Protein AF-A0A7Y9UIE7-F1 (afdb_monomer_lite)

Foldseek 3Di:
DDDPPPPDPDPPPPDLVVLVVQLVVLVVQLVVVVVPDPVSNLVSLVSSLVSLVVSCVVPVLALVSLVVNLVSCCVNVNDDLVSLVSLVSSCVSDQPPLVCLLVSLQVCLVCLVSDDPVVNLSSLLSLLVCLQVLVLVSSLVSLVPSDPVCNVSNLVSVVPHDPVSQVVNCVVCVVVVHDDDRPPDDDPPVPPPD

pLDDT: mean 84.67, std 15.87, range [37.19, 97.5]

Sequence (194 aa):
MLSQMEAAPPPGIVQPEYYEAQALMGLSTGQM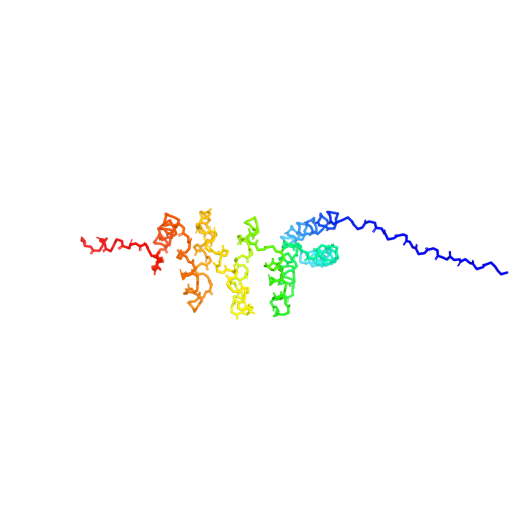AAQSNSSEFDREISGAERRLRAALSATPSSAFLWLMLYSVETARNGFDRAYISFIEKSYIAGPHEGWIALRRNRLALAVFALLSDVTQKAVVSEFSELVDSDFIDAAAINLTTIGWEHRASLLAGLEQADIASRESLARRLSRDGFEVAIPGVDRDDRLWRR

Radius of gyration: 21.86 Å; chains: 1; bounding box: 74×32×74 Å

Secondary structure (DSSP, 8-state):
------PPPP-----HHHHHHHHHHHHHHHHHHTTT-HHHHHHHHHHHHHHHHHHHHH-TT-HHHHHHHHHHHHHHH---GGGHHHHHHHHHH-TT-HHHHHHHHHHHHHTGGGS-HHHHHHHHHHHHHHHHTT-HHHHHHHHHHS-HHHHHHHHHHGGGS-HHHHHHHHHHHHHTT-----TT----GGGG--

Structure (mmCIF, N/CA/C/O backbone):
data_AF-A0A7Y9UIE7-F1
#
_entry.id   AF-A0A7Y9UIE7-F1
#
loop_
_atom_site.group_PDB
_atom_site.id
_atom_site.type_symbol
_atom_site.label_atom_id
_atom_site.label_alt_id
_atom_site.label_comp_id
_atom_site.label_asym_id
_atom_site.label_entity_id
_atom_site.label_seq_id
_atom_site.pdbx_PDB_ins_code
_atom_site.Cartn_x
_atom_site.Cartn_y
_atom_site.Cartn_z
_atom_site.occupancy
_atom_site.B_iso_or_equiv
_atom_site.auth_seq_id
_atom_site.auth_comp_id
_atom_site.auth_asym_id
_atom_site.auth_atom_id
_atom_site.pdbx_PDB_model_num
ATOM 1 N N . MET A 1 1 ? 41.691 12.088 -46.681 1.00 38.72 1 MET A N 1
ATOM 2 C CA . MET A 1 1 ? 40.997 11.363 -45.598 1.00 38.72 1 MET A CA 1
ATOM 3 C C . MET A 1 1 ? 40.237 12.388 -44.773 1.00 38.72 1 MET A C 1
ATOM 5 O O . MET A 1 1 ? 40.867 13.129 -44.034 1.00 38.72 1 MET A O 1
ATOM 9 N N . LEU A 1 2 ? 38.926 12.514 -44.987 1.00 37.19 2 LEU A N 1
ATOM 10 C CA . LEU A 1 2 ? 38.043 13.372 -44.193 1.00 37.19 2 LEU A CA 1
ATOM 11 C C . LEU A 1 2 ? 37.388 12.484 -43.135 1.00 37.19 2 LEU A C 1
ATOM 13 O O . LEU A 1 2 ? 36.561 11.641 -43.474 1.00 37.19 2 LEU A O 1
ATOM 17 N N . SER A 1 3 ? 37.810 12.630 -41.881 1.00 41.84 3 SER A N 1
ATOM 18 C CA . SER A 1 3 ? 37.171 11.971 -40.745 1.00 41.84 3 SER A CA 1
ATOM 19 C C . SER A 1 3 ? 35.792 12.588 -40.527 1.00 41.84 3 SER A C 1
ATOM 21 O O . SER A 1 3 ? 35.686 13.771 -40.207 1.00 41.84 3 SER A O 1
ATOM 23 N N . GLN A 1 4 ? 34.738 11.794 -40.708 1.00 41.81 4 GLN A N 1
ATOM 24 C CA . GLN A 1 4 ? 33.411 12.135 -40.211 1.00 41.81 4 GLN A CA 1
ATOM 25 C C . GLN A 1 4 ? 33.457 12.042 -38.684 1.00 41.81 4 GLN A C 1
ATOM 27 O O . GLN A 1 4 ? 33.562 10.956 -38.122 1.00 41.81 4 GLN A O 1
ATOM 32 N N . MET A 1 5 ? 33.425 13.192 -38.011 1.00 40.06 5 MET A N 1
ATOM 33 C CA . MET A 1 5 ? 32.984 13.244 -36.622 1.00 40.06 5 MET A CA 1
ATOM 34 C C . MET A 1 5 ? 31.481 12.991 -36.640 1.00 40.06 5 MET A C 1
ATOM 36 O O . MET A 1 5 ? 30.696 13.876 -36.977 1.00 40.06 5 MET A O 1
ATOM 40 N N . GLU A 1 6 ? 31.099 11.756 -36.340 1.00 42.03 6 GLU A N 1
ATOM 41 C CA . GLU A 1 6 ? 29.725 11.392 -36.032 1.00 42.03 6 GLU A CA 1
ATOM 42 C C . GLU A 1 6 ? 29.342 12.171 -34.767 1.00 42.03 6 GLU A C 1
ATOM 44 O O . GLU A 1 6 ? 29.825 11.898 -33.666 1.00 42.03 6 GLU A O 1
ATOM 49 N N . ALA A 1 7 ? 28.585 13.253 -34.945 1.00 47.16 7 ALA A N 1
ATOM 50 C CA . ALA A 1 7 ? 28.080 14.031 -33.831 1.00 47.16 7 ALA A CA 1
ATOM 51 C C . ALA A 1 7 ? 27.189 13.108 -32.995 1.00 47.16 7 ALA A C 1
ATOM 53 O O . ALA A 1 7 ? 26.186 12.597 -33.495 1.00 47.16 7 ALA A O 1
ATOM 54 N N . ALA A 1 8 ? 27.567 12.890 -31.733 1.00 49.41 8 ALA A N 1
ATOM 55 C CA . ALA A 1 8 ? 26.694 12.236 -30.772 1.00 49.41 8 ALA A CA 1
ATOM 56 C C . ALA A 1 8 ? 25.330 12.948 -30.812 1.00 49.41 8 ALA A C 1
ATOM 58 O O . ALA A 1 8 ? 25.308 14.187 -30.782 1.00 49.41 8 ALA A O 1
ATOM 59 N N . PRO A 1 9 ? 24.208 12.213 -30.930 1.00 46.44 9 PRO A N 1
ATOM 60 C CA . PRO A 1 9 ? 22.899 12.839 -30.941 1.00 46.44 9 PRO A CA 1
ATOM 61 C C . PRO A 1 9 ? 22.778 13.705 -29.681 1.00 46.44 9 PRO A C 1
ATOM 63 O O . PRO A 1 9 ? 23.186 13.258 -28.602 1.00 46.44 9 PRO A O 1
ATOM 66 N N . PRO A 1 10 ? 22.284 14.952 -29.800 1.00 46.94 10 PRO A N 1
ATOM 67 C CA . PRO A 1 10 ? 22.100 15.807 -28.637 1.00 46.94 10 PRO A CA 1
ATOM 68 C C . PRO A 1 10 ? 21.265 15.035 -27.610 1.00 46.94 10 PRO A C 1
ATOM 70 O O . PRO A 1 10 ? 20.350 14.317 -28.030 1.00 46.94 10 PRO A O 1
ATOM 73 N N . PRO A 1 11 ? 21.566 15.128 -26.300 1.00 49.88 11 PRO A N 1
ATOM 74 C CA . PRO A 1 11 ? 20.763 14.467 -25.284 1.00 49.88 11 PRO A CA 1
ATOM 75 C C . PRO A 1 11 ? 19.328 14.955 -25.462 1.00 49.88 11 PRO A C 1
ATOM 77 O O . PRO A 1 11 ? 19.013 16.114 -25.192 1.00 49.88 11 PRO A O 1
ATOM 80 N N . GLY A 1 12 ? 18.487 14.088 -26.029 1.00 57.50 12 GLY A N 1
ATOM 81 C CA . GLY A 1 12 ? 17.086 14.391 -26.238 1.00 57.50 12 GLY A CA 1
ATOM 82 C C . GLY A 1 12 ? 16.505 14.729 -24.879 1.00 57.50 12 GLY A C 1
ATOM 83 O O . GLY A 1 12 ? 16.766 14.013 -23.912 1.00 57.50 12 GLY A O 1
ATOM 84 N N . ILE A 1 13 ? 15.770 15.838 -24.794 1.00 61.09 13 ILE A N 1
ATOM 85 C CA . ILE A 1 13 ? 15.028 16.179 -23.584 1.00 61.09 13 ILE A CA 1
ATOM 86 C C . ILE A 1 13 ? 14.123 14.982 -23.303 1.00 61.09 13 ILE A C 1
ATOM 88 O O . ILE A 1 13 ? 13.174 14.720 -24.043 1.00 61.09 13 ILE A O 1
ATOM 92 N N . VAL A 1 14 ? 14.478 14.204 -22.284 1.00 65.00 14 VAL A N 1
ATOM 93 C CA . VAL A 1 14 ? 13.636 13.128 -21.780 1.00 65.00 14 VAL A CA 1
ATOM 94 C C . VAL A 1 14 ? 12.367 13.818 -21.299 1.00 65.00 14 VAL A C 1
ATOM 96 O O . VAL A 1 14 ? 12.465 14.721 -20.476 1.00 65.00 14 VAL A O 1
ATOM 99 N N . GLN A 1 15 ? 11.214 13.453 -21.861 1.00 69.19 15 GLN A N 1
ATOM 100 C CA . GLN A 1 15 ? 9.902 13.951 -21.441 1.00 69.19 15 GLN A CA 1
ATOM 101 C C . GLN A 1 15 ? 9.263 12.893 -20.531 1.00 69.19 15 GLN A C 1
ATOM 103 O O . GLN A 1 15 ? 8.739 11.904 -21.053 1.00 69.19 15 GLN A O 1
ATOM 108 N N . PRO A 1 16 ? 9.351 13.038 -19.195 1.00 71.31 16 PRO A N 1
ATOM 109 C CA . PRO A 1 16 ? 8.803 12.095 -18.216 1.00 71.31 16 PRO A CA 1
ATOM 110 C C . PRO A 1 16 ? 7.357 11.692 -18.506 1.00 71.31 16 PRO A C 1
ATOM 112 O O . PRO A 1 16 ? 7.043 10.507 -18.628 1.00 71.31 16 PRO A O 1
ATOM 115 N N . GLU A 1 17 ? 6.513 12.697 -18.728 1.00 72.94 17 GLU A N 1
ATOM 116 C CA . GLU A 1 17 ? 5.087 12.574 -19.017 1.00 72.94 17 GLU A CA 1
ATOM 117 C C . GLU A 1 17 ? 4.783 11.665 -20.218 1.00 72.94 17 GLU A C 1
ATOM 119 O O . GLU A 1 17 ? 3.796 10.929 -20.211 1.00 72.94 17 GLU A O 1
ATOM 124 N N . TYR A 1 18 ? 5.645 11.651 -21.238 1.00 72.88 18 TYR A N 1
ATOM 125 C CA . TYR A 1 18 ? 5.461 10.790 -22.404 1.00 72.88 18 TYR A CA 1
ATOM 126 C C . TYR A 1 18 ? 5.653 9.308 -22.059 1.00 72.88 18 TYR A C 1
ATOM 128 O O . TYR A 1 18 ? 4.856 8.458 -22.466 1.00 72.88 18 TYR A O 1
ATOM 136 N N . TYR A 1 19 ? 6.694 8.983 -21.288 1.00 69.62 19 TYR A N 1
ATOM 137 C CA . TYR A 1 19 ? 6.963 7.606 -20.873 1.00 69.62 19 TYR A CA 1
ATOM 138 C C . TYR A 1 19 ? 5.929 7.101 -19.866 1.00 69.62 19 TYR A C 1
ATOM 140 O O . TYR A 1 19 ? 5.519 5.940 -19.936 1.00 69.62 19 TYR A O 1
ATOM 148 N N . GLU A 1 20 ? 5.466 7.972 -18.973 1.00 71.19 20 GLU A N 1
ATOM 149 C CA . GLU A 1 20 ? 4.388 7.668 -18.037 1.00 71.19 20 GLU A CA 1
ATOM 150 C C . GLU A 1 20 ? 3.071 7.376 -18.768 1.00 71.19 20 GLU A C 1
ATOM 152 O O . GLU A 1 20 ? 2.461 6.327 -18.545 1.00 71.19 20 GLU A O 1
ATOM 157 N N . ALA A 1 21 ? 2.681 8.225 -19.726 1.00 74.12 21 ALA A N 1
ATOM 158 C CA . ALA A 1 21 ? 1.502 7.992 -20.555 1.00 74.12 21 ALA A CA 1
ATOM 159 C C . ALA A 1 21 ? 1.602 6.672 -21.341 1.00 74.12 21 ALA A C 1
ATOM 161 O O . ALA A 1 21 ? 0.640 5.903 -21.397 1.00 74.12 21 ALA A O 1
ATOM 162 N N . GLN A 1 22 ? 2.771 6.359 -21.912 1.00 73.38 22 GLN A N 1
ATOM 163 C CA . GLN A 1 22 ? 2.993 5.081 -22.594 1.00 73.38 22 GLN A CA 1
ATOM 164 C C . GLN A 1 22 ? 2.866 3.870 -21.664 1.00 73.38 22 GLN A C 1
ATOM 166 O O . GLN A 1 22 ? 2.304 2.846 -22.065 1.00 73.38 22 GLN A O 1
ATOM 171 N N . ALA A 1 23 ? 3.392 3.962 -20.442 1.00 72.25 23 ALA A N 1
ATOM 172 C CA . ALA A 1 23 ? 3.278 2.898 -19.455 1.00 72.25 23 ALA A CA 1
ATOM 173 C C . ALA A 1 23 ? 1.813 2.674 -19.046 1.00 72.25 23 ALA A C 1
ATOM 175 O O . ALA A 1 23 ? 1.342 1.536 -19.059 1.00 72.25 23 ALA A O 1
ATOM 176 N N . LEU A 1 24 ? 1.075 3.754 -18.776 1.00 76.81 24 LEU A N 1
ATOM 177 C CA . LEU A 1 24 ? -0.351 3.726 -18.440 1.00 76.81 24 LEU A CA 1
ATOM 178 C C . LEU A 1 24 ? -1.208 3.111 -19.550 1.00 76.81 24 LEU A C 1
ATOM 180 O O . LEU A 1 24 ? -2.032 2.234 -19.284 1.00 76.81 24 LEU A O 1
ATOM 184 N N . MET A 1 25 ? -0.986 3.521 -20.801 1.00 74.38 25 MET A N 1
ATOM 185 C CA . MET A 1 25 ? -1.692 2.946 -21.948 1.00 74.38 25 MET A CA 1
ATOM 186 C C . MET A 1 25 ? -1.405 1.447 -22.086 1.00 74.38 25 MET A C 1
ATOM 188 O O . MET A 1 25 ? -2.336 0.663 -22.245 1.00 74.38 25 MET A O 1
ATOM 192 N N . GLY A 1 26 ? -0.140 1.030 -21.957 1.00 67.06 26 GLY A N 1
ATOM 193 C CA . GLY A 1 26 ? 0.230 -0.387 -22.015 1.00 67.06 26 GLY A CA 1
ATOM 194 C C . GLY A 1 26 ? -0.428 -1.235 -20.920 1.00 67.06 26 GLY A C 1
ATOM 195 O O . GLY A 1 26 ? -0.858 -2.354 -21.188 1.00 67.06 26 GLY A O 1
ATOM 196 N N . LEU A 1 27 ? -0.552 -0.699 -19.702 1.00 74.25 27 LEU A N 1
ATOM 197 C CA . LEU A 1 27 ? -1.236 -1.372 -18.594 1.00 74.25 27 LEU A CA 1
ATOM 198 C C . LEU A 1 27 ? -2.727 -1.578 -18.870 1.00 74.25 27 LEU A C 1
ATOM 200 O O . LEU A 1 27 ? -3.240 -2.670 -18.633 1.00 74.25 27 LEU A O 1
ATOM 204 N N . SER A 1 28 ? -3.406 -0.551 -19.386 1.00 73.19 28 SER A N 1
ATOM 205 C CA . SER A 1 28 ? -4.831 -0.625 -19.730 1.00 73.19 28 SER A CA 1
ATOM 206 C C . SER A 1 28 ? -5.090 -1.684 -20.807 1.00 73.19 28 SER A C 1
ATOM 208 O O . SER A 1 28 ? -5.942 -2.557 -20.631 1.00 73.19 28 SER A O 1
ATOM 210 N N . THR A 1 29 ? -4.281 -1.695 -21.873 1.00 70.88 29 THR A N 1
ATOM 211 C CA . THR A 1 29 ? -4.373 -2.707 -22.938 1.00 70.88 29 THR A CA 1
ATOM 212 C C . THR A 1 29 ? -4.126 -4.121 -22.404 1.00 70.88 29 THR A C 1
ATOM 214 O O . THR A 1 29 ? -4.889 -5.037 -22.707 1.00 70.88 29 THR A O 1
ATOM 217 N N . GLY A 1 30 ? -3.115 -4.305 -21.545 1.00 60.41 30 GLY A N 1
ATOM 218 C CA . GLY A 1 30 ? -2.840 -5.596 -20.908 1.00 60.41 30 GLY A CA 1
ATOM 219 C C . GLY A 1 30 ? -3.990 -6.094 -20.025 1.00 60.41 30 GLY A C 1
ATOM 220 O O . GLY A 1 30 ?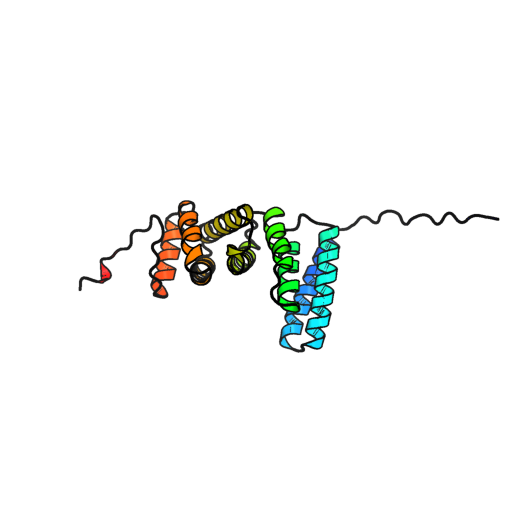 -4.341 -7.272 -20.078 1.00 60.41 30 GLY A O 1
ATOM 221 N N . GLN A 1 31 ? -4.632 -5.208 -19.256 1.00 66.31 31 GLN A N 1
ATOM 222 C CA . GLN A 1 31 ? -5.801 -5.559 -18.437 1.00 66.31 31 GLN A CA 1
ATOM 223 C C . GLN A 1 31 ? -7.001 -6.008 -19.281 1.00 66.31 31 GLN A C 1
ATOM 225 O O . GLN A 1 31 ? -7.707 -6.936 -18.886 1.00 66.31 31 GLN A O 1
ATOM 230 N N . MET A 1 32 ? -7.223 -5.387 -20.442 1.00 63.94 32 MET A N 1
ATOM 231 C CA . MET A 1 32 ? -8.283 -5.788 -21.373 1.00 63.94 32 MET A CA 1
ATOM 232 C C . MET A 1 32 ? -7.979 -7.142 -22.037 1.00 63.94 32 MET A C 1
ATOM 234 O O . MET A 1 32 ? -8.863 -7.994 -22.140 1.00 63.94 32 MET A O 1
ATOM 238 N N . ALA A 1 33 ? -6.720 -7.387 -22.419 1.00 60.84 33 ALA A N 1
ATOM 239 C CA . ALA A 1 33 ? -6.289 -8.648 -23.032 1.00 60.84 33 ALA A CA 1
ATOM 240 C C . ALA A 1 33 ? -6.404 -9.856 -22.081 1.00 60.84 33 ALA A C 1
ATOM 242 O O . ALA A 1 33 ? -6.724 -10.964 -22.522 1.00 60.84 33 ALA A O 1
ATOM 243 N N . ALA A 1 34 ? -6.231 -9.636 -20.770 1.00 61.59 34 ALA A N 1
ATOM 244 C CA . ALA A 1 34 ? -6.379 -10.657 -19.725 1.00 61.59 34 ALA A CA 1
ATOM 245 C C . ALA A 1 34 ? -7.749 -11.359 -19.735 1.00 61.59 34 ALA A C 1
ATOM 247 O O . ALA A 1 34 ? -7.872 -12.484 -19.259 1.00 61.59 34 ALA A O 1
ATOM 248 N N . GLN A 1 35 ? -8.782 -10.703 -20.273 1.00 63.28 35 GLN A N 1
ATOM 249 C CA . GLN A 1 35 ? -10.150 -11.223 -20.315 1.00 63.28 35 GLN A CA 1
ATOM 250 C C . GLN A 1 35 ? -10.437 -12.096 -21.547 1.00 63.28 35 GLN A C 1
ATOM 252 O O . GLN A 1 35 ? -11.503 -12.702 -21.614 1.00 63.28 35 GLN A O 1
ATOM 257 N N . SER A 1 36 ? -9.514 -12.164 -22.518 1.00 63.16 36 SER A N 1
ATOM 258 C CA . SER A 1 36 ? -9.826 -12.667 -23.865 1.00 63.16 36 SER A CA 1
ATOM 259 C C . SER A 1 36 ? -8.836 -13.706 -24.411 1.00 63.16 36 SER A C 1
ATOM 261 O O . SER A 1 36 ? -9.273 -14.662 -25.050 1.00 63.16 36 SER A O 1
ATOM 263 N N . ASN A 1 37 ? -7.518 -13.563 -24.190 1.00 70.44 37 ASN A N 1
ATOM 264 C CA . ASN A 1 37 ? -6.510 -14.474 -24.762 1.00 70.44 37 ASN A CA 1
ATOM 265 C C . ASN A 1 37 ? -5.166 -14.427 -24.002 1.00 70.44 37 ASN A C 1
ATOM 267 O O . ASN A 1 37 ? -4.559 -13.365 -23.873 1.00 70.44 37 ASN A O 1
ATOM 271 N N . SER A 1 38 ? -4.653 -15.583 -23.558 1.00 72.88 38 SER A N 1
ATOM 272 C CA . SER A 1 38 ? -3.411 -15.678 -22.766 1.00 72.88 38 SER A CA 1
ATOM 273 C C . SER A 1 38 ? -2.152 -15.234 -23.521 1.00 72.88 38 SER A C 1
ATOM 275 O O . SER A 1 38 ? -1.276 -14.600 -22.944 1.00 72.88 38 SER A O 1
ATOM 277 N N . SER A 1 39 ? -2.064 -15.511 -24.824 1.00 78.44 39 SER A N 1
ATOM 278 C CA . SER A 1 39 ? -0.886 -15.162 -25.638 1.00 78.44 39 SER A CA 1
ATOM 279 C C . SER A 1 39 ? -0.767 -13.661 -25.926 1.00 78.44 39 SER A C 1
ATOM 281 O O . SER A 1 39 ? 0.332 -13.113 -26.042 1.00 78.44 39 SER A O 1
ATOM 283 N N . GLU A 1 40 ? -1.909 -12.990 -26.042 1.00 78.25 40 GLU A N 1
ATOM 284 C CA . GLU A 1 40 ? -1.998 -11.546 -26.230 1.00 78.25 40 GLU A CA 1
ATOM 285 C C . GLU A 1 40 ? -1.732 -10.825 -24.910 1.00 78.25 40 GLU A C 1
ATOM 287 O O . GLU A 1 40 ? -0.935 -9.889 -24.873 1.00 78.25 40 GLU A O 1
ATOM 292 N N . PHE A 1 41 ? -2.297 -11.341 -23.814 1.00 78.06 41 PHE A N 1
ATOM 293 C CA . PHE A 1 41 ? -1.993 -10.886 -22.463 1.00 78.06 41 PHE A CA 1
ATOM 294 C C . PHE A 1 41 ? -0.488 -10.902 -22.179 1.00 78.06 41 PHE A C 1
ATOM 296 O O . PHE A 1 41 ? 0.061 -9.862 -21.821 1.00 78.06 41 PHE A O 1
ATOM 303 N N . ASP A 1 42 ? 0.200 -12.023 -22.422 1.00 81.56 42 ASP A N 1
ATOM 304 C CA . ASP A 1 42 ? 1.644 -12.140 -22.186 1.00 81.56 42 ASP A CA 1
ATOM 305 C C . ASP A 1 42 ? 2.454 -11.106 -22.980 1.00 81.56 42 ASP A C 1
ATOM 307 O O . ASP A 1 42 ? 3.412 -10.515 -22.463 1.00 81.56 42 ASP A O 1
ATOM 311 N N . ARG A 1 43 ? 2.074 -10.852 -24.238 1.00 84.69 43 ARG A N 1
ATOM 312 C CA . ARG A 1 43 ? 2.734 -9.856 -25.093 1.00 84.69 43 ARG A CA 1
ATOM 313 C C . ARG A 1 43 ? 2.539 -8.442 -24.556 1.00 84.69 43 ARG A C 1
ATOM 315 O O . ARG A 1 43 ? 3.519 -7.696 -24.457 1.00 84.69 43 ARG A O 1
ATOM 322 N N . GLU A 1 44 ? 1.307 -8.084 -24.213 1.00 84.12 44 GLU A N 1
ATOM 323 C CA . GLU A 1 44 ? 0.965 -6.747 -23.729 1.00 84.12 44 GLU A CA 1
ATOM 324 C C . GLU A 1 44 ? 1.573 -6.477 -22.354 1.00 84.12 44 GLU A C 1
ATOM 326 O O . GLU A 1 44 ? 2.202 -5.435 -22.158 1.00 84.12 44 GLU A O 1
ATOM 331 N N . ILE A 1 45 ? 1.517 -7.448 -21.439 1.00 84.44 45 ILE A N 1
ATOM 332 C CA . ILE A 1 45 ? 2.170 -7.364 -20.129 1.00 84.44 45 ILE A CA 1
ATOM 333 C C . ILE A 1 45 ? 3.687 -7.204 -20.267 1.00 84.44 45 ILE A C 1
ATOM 335 O O . ILE A 1 45 ? 4.274 -6.335 -19.621 1.00 84.44 45 ILE A O 1
ATOM 339 N N . SER A 1 46 ? 4.327 -7.962 -21.163 1.00 87.50 46 SER A N 1
ATOM 340 C CA . SER A 1 46 ? 5.766 -7.818 -21.430 1.00 87.50 46 SER A CA 1
ATOM 341 C C . SER A 1 46 ? 6.104 -6.433 -21.992 1.00 87.50 46 SER A C 1
ATOM 343 O O . SER A 1 46 ? 7.167 -5.870 -21.719 1.00 87.50 46 SER A O 1
ATOM 345 N N . GLY A 1 47 ? 5.219 -5.880 -22.826 1.00 88.12 47 GLY A N 1
ATOM 346 C CA . GLY A 1 47 ? 5.338 -4.525 -23.353 1.00 88.12 47 GLY A CA 1
ATOM 347 C C . GLY A 1 47 ? 5.186 -3.461 -22.266 1.00 88.12 47 GLY A C 1
ATOM 348 O O . GLY A 1 47 ? 5.966 -2.509 -22.236 1.00 88.12 47 GLY A O 1
ATOM 349 N N . ALA A 1 48 ? 4.212 -3.623 -21.370 1.00 88.44 48 ALA A N 1
ATOM 350 C CA . ALA A 1 48 ? 3.986 -2.737 -20.233 1.00 88.44 48 ALA A CA 1
ATOM 351 C C . ALA A 1 48 ? 5.187 -2.729 -19.278 1.00 88.44 48 ALA A C 1
ATOM 353 O O . ALA A 1 48 ? 5.650 -1.654 -18.905 1.00 88.44 48 ALA A O 1
ATOM 354 N N . GLU A 1 49 ? 5.758 -3.896 -18.967 1.00 91.94 49 GLU A N 1
ATOM 355 C CA . GLU A 1 49 ? 6.956 -4.027 -18.126 1.00 91.94 49 GLU A CA 1
ATOM 356 C C . GLU A 1 49 ? 8.132 -3.197 -18.670 1.00 91.94 49 GLU A C 1
ATOM 358 O O . GLU A 1 49 ? 8.714 -2.377 -17.955 1.00 91.94 49 GLU A O 1
ATOM 363 N N . ARG A 1 50 ? 8.451 -3.340 -19.966 1.00 92.44 50 ARG A N 1
ATOM 364 C CA . ARG A 1 50 ? 9.541 -2.577 -20.599 1.00 92.44 50 ARG A CA 1
ATOM 365 C C . ARG A 1 50 ? 9.289 -1.070 -20.561 1.00 92.44 50 ARG A C 1
ATOM 367 O O . ARG A 1 50 ? 10.219 -0.310 -20.296 1.00 92.44 50 ARG A O 1
ATOM 374 N N . ARG A 1 51 ? 8.047 -0.637 -20.805 1.00 91.56 51 ARG A N 1
ATOM 375 C CA . ARG A 1 51 ? 7.665 0.785 -20.759 1.00 91.56 51 ARG A CA 1
ATOM 376 C C . ARG A 1 51 ? 7.759 1.347 -19.344 1.00 91.56 51 ARG A C 1
ATOM 378 O O . ARG A 1 51 ? 8.306 2.429 -19.175 1.00 91.56 51 ARG A O 1
ATOM 385 N N . LEU A 1 52 ? 7.320 0.595 -18.334 1.00 92.56 52 LEU A N 1
ATOM 386 C CA . LEU A 1 52 ? 7.451 0.969 -16.924 1.00 92.56 52 LEU A CA 1
ATOM 387 C C . LEU A 1 52 ? 8.917 1.144 -16.520 1.00 92.56 52 LEU A C 1
ATOM 389 O O . LEU A 1 52 ? 9.264 2.145 -15.903 1.00 92.56 52 LEU A O 1
ATOM 393 N N . ARG A 1 53 ? 9.799 0.216 -16.909 1.00 94.69 53 ARG A N 1
ATOM 394 C CA . ARG A 1 53 ? 11.242 0.316 -16.626 1.00 94.69 53 ARG A CA 1
ATOM 395 C C . ARG A 1 53 ? 11.893 1.521 -17.313 1.00 94.69 53 ARG A C 1
ATOM 397 O O . ARG A 1 53 ? 12.720 2.198 -16.701 1.00 94.69 53 ARG A O 1
ATOM 404 N N . ALA A 1 54 ? 11.511 1.807 -18.559 1.00 91.56 54 ALA A N 1
ATOM 405 C CA . ALA A 1 54 ? 11.970 2.996 -19.276 1.00 91.56 54 ALA A CA 1
ATOM 406 C C . ALA A 1 54 ? 11.477 4.289 -18.602 1.00 91.56 54 ALA A C 1
ATOM 408 O O . ALA A 1 54 ? 12.278 5.184 -18.342 1.00 91.56 54 ALA A O 1
ATOM 409 N N . ALA A 1 55 ? 10.194 4.348 -18.233 1.00 90.44 55 ALA A N 1
ATOM 410 C CA . ALA A 1 55 ? 9.611 5.474 -17.507 1.00 90.44 55 ALA A CA 1
ATOM 411 C C . ALA A 1 55 ? 10.289 5.692 -16.147 1.00 90.44 55 ALA A C 1
ATOM 413 O O . ALA A 1 55 ? 10.654 6.811 -15.816 1.00 90.44 55 ALA A O 1
ATOM 414 N N . LEU A 1 56 ? 10.566 4.627 -15.393 1.00 93.94 56 LEU A N 1
ATOM 415 C CA . LEU A 1 56 ? 11.266 4.709 -14.107 1.00 93.94 56 LEU A CA 1
ATOM 416 C C . LEU A 1 56 ? 12.729 5.141 -14.230 1.00 93.94 56 LEU A C 1
ATOM 418 O O . LEU A 1 56 ? 13.274 5.720 -13.296 1.00 93.94 56 LEU A O 1
ATOM 422 N N . SER A 1 57 ? 13.366 4.887 -15.374 1.00 93.19 57 SER A N 1
ATOM 423 C CA . SER A 1 57 ? 14.714 5.395 -15.652 1.00 93.19 57 SER A CA 1
ATOM 424 C C . SER A 1 57 ? 14.708 6.908 -15.906 1.00 93.19 57 SER A C 1
ATOM 426 O O . SER A 1 57 ? 15.684 7.581 -15.587 1.00 93.19 57 SER A O 1
ATOM 428 N N . ALA A 1 58 ? 13.603 7.449 -16.434 1.00 91.00 58 ALA A N 1
ATOM 429 C CA . ALA A 1 58 ? 13.371 8.886 -16.577 1.00 91.00 58 ALA A CA 1
ATOM 430 C C . ALA A 1 58 ? 12.851 9.540 -15.281 1.00 91.00 58 ALA A C 1
ATOM 432 O O . ALA A 1 58 ? 13.157 10.699 -15.005 1.00 91.00 58 ALA A O 1
ATOM 433 N N . THR A 1 59 ? 12.063 8.810 -14.486 1.00 90.19 59 THR A N 1
ATOM 434 C CA . THR A 1 59 ? 11.316 9.332 -13.329 1.00 90.19 59 THR A CA 1
ATOM 435 C C . THR A 1 59 ? 11.351 8.343 -12.160 1.00 90.19 59 THR A C 1
ATOM 437 O O . THR A 1 59 ? 10.339 7.723 -11.817 1.00 90.19 59 THR A O 1
ATOM 440 N N . PRO A 1 60 ? 12.513 8.180 -11.502 1.00 92.12 60 PRO A N 1
ATOM 441 C CA . PRO A 1 60 ? 12.678 7.198 -10.430 1.00 92.12 60 PRO A CA 1
ATOM 442 C C . PRO A 1 60 ? 11.895 7.549 -9.157 1.00 92.12 60 PRO A C 1
ATOM 444 O O . PRO A 1 60 ? 11.755 6.703 -8.277 1.00 92.12 60 PRO A O 1
ATOM 447 N N . SER A 1 61 ? 11.382 8.776 -9.049 1.00 92.25 61 SER A N 1
ATOM 448 C CA . SER A 1 61 ? 10.574 9.264 -7.930 1.00 92.25 61 SER A CA 1
ATOM 449 C C . SER A 1 61 ? 9.069 9.023 -8.094 1.00 92.25 61 SER A C 1
ATOM 451 O O . SER A 1 61 ? 8.300 9.499 -7.271 1.00 92.25 61 SER A O 1
ATOM 453 N N . SER A 1 62 ? 8.615 8.315 -9.134 1.00 93.19 62 SER A N 1
ATOM 454 C CA . SER A 1 62 ? 7.184 8.019 -9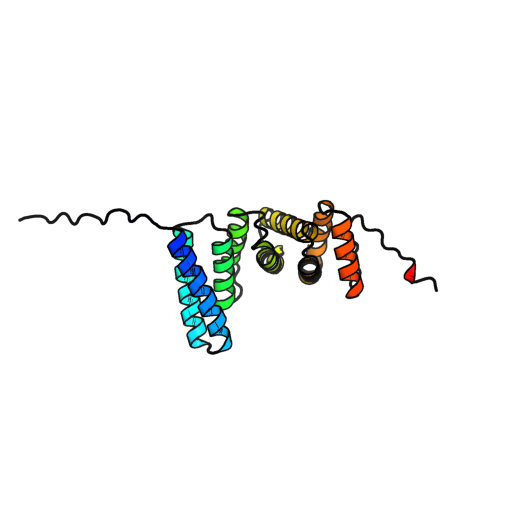.285 1.00 93.19 62 SER A CA 1
ATOM 455 C C . SER A 1 62 ? 6.777 6.791 -8.467 1.00 93.19 62 SER A C 1
ATOM 457 O O . SER A 1 62 ? 7.095 5.651 -8.822 1.00 93.19 62 SER A O 1
ATOM 459 N N . ALA A 1 63 ? 6.029 7.012 -7.383 1.00 94.31 63 ALA A N 1
ATOM 460 C CA . ALA A 1 63 ? 5.502 5.942 -6.539 1.00 94.31 63 ALA A CA 1
ATOM 461 C C . ALA A 1 63 ? 4.568 4.998 -7.299 1.00 94.31 63 ALA A C 1
ATOM 463 O O . ALA A 1 63 ? 4.634 3.774 -7.130 1.00 94.31 63 ALA A O 1
ATOM 464 N N . PHE A 1 64 ? 3.717 5.557 -8.157 1.00 93.12 64 PHE A N 1
ATOM 465 C CA . PHE A 1 64 ? 2.776 4.790 -8.958 1.00 93.12 64 PHE A CA 1
ATOM 466 C C . PHE A 1 64 ? 3.476 3.874 -9.965 1.00 93.12 64 PHE A C 1
ATOM 468 O O . PHE A 1 64 ? 3.118 2.699 -10.064 1.00 93.12 64 PHE A O 1
ATOM 475 N N . LEU A 1 65 ? 4.505 4.355 -10.673 1.00 94.56 65 LEU A N 1
ATOM 476 C CA . LEU A 1 65 ? 5.229 3.523 -11.639 1.00 94.56 65 LEU A CA 1
ATOM 477 C C . LEU A 1 65 ? 5.919 2.332 -10.957 1.00 94.56 65 LEU A C 1
ATOM 479 O O . LEU A 1 65 ? 5.876 1.218 -11.483 1.00 94.56 65 LEU A O 1
ATOM 483 N N . TRP A 1 66 ? 6.478 2.523 -9.757 1.00 97.31 66 TRP A N 1
ATOM 484 C CA . TRP A 1 66 ? 7.022 1.422 -8.954 1.00 97.31 66 TRP A CA 1
ATOM 485 C C . TRP A 1 66 ? 5.949 0.405 -8.541 1.00 97.31 66 TRP A C 1
ATOM 487 O O . TRP A 1 66 ? 6.163 -0.804 -8.665 1.00 97.31 66 TRP A O 1
ATOM 497 N N . LEU A 1 67 ? 4.773 0.875 -8.113 1.00 95.81 67 LEU A N 1
ATOM 498 C CA . LEU A 1 67 ? 3.638 0.012 -7.761 1.00 95.81 67 LEU A CA 1
ATOM 499 C C . LEU A 1 67 ? 3.127 -0.795 -8.964 1.00 95.81 67 LEU A C 1
ATOM 501 O O . LEU A 1 67 ? 2.758 -1.969 -8.838 1.00 95.81 67 LEU A O 1
ATOM 505 N N . MET A 1 68 ? 3.084 -0.169 -10.139 1.00 94.69 68 MET A N 1
ATOM 506 C CA . MET A 1 68 ? 2.678 -0.839 -11.369 1.00 94.69 68 MET A CA 1
ATOM 507 C C . MET A 1 68 ? 3.713 -1.861 -11.818 1.00 94.69 68 MET A C 1
ATOM 509 O O . MET A 1 68 ? 3.323 -2.959 -12.208 1.00 94.69 68 MET A O 1
ATOM 513 N N . LEU A 1 69 ? 5.009 -1.561 -11.689 1.00 95.69 69 LEU A N 1
ATOM 514 C CA . LEU A 1 69 ? 6.062 -2.530 -11.980 1.00 95.69 69 LEU A CA 1
ATOM 515 C C . LEU A 1 69 ? 5.950 -3.761 -11.073 1.00 95.69 69 LEU A C 1
ATOM 517 O O . LEU A 1 69 ? 5.946 -4.879 -11.581 1.00 95.69 69 LEU A O 1
ATOM 521 N N . TYR A 1 70 ? 5.746 -3.569 -9.763 1.00 96.12 70 TYR A N 1
ATOM 522 C CA . TYR A 1 70 ? 5.461 -4.671 -8.836 1.00 96.12 70 TYR A CA 1
ATOM 523 C C . TYR A 1 70 ? 4.264 -5.520 -9.291 1.00 96.12 70 TYR A C 1
ATOM 525 O O . TYR A 1 70 ? 4.332 -6.750 -9.316 1.00 96.12 70 TYR A O 1
ATOM 533 N N . SER A 1 71 ? 3.168 -4.858 -9.675 1.00 92.75 71 SER A N 1
ATOM 534 C CA . SER A 1 71 ? 1.939 -5.532 -10.102 1.00 92.75 71 SER A CA 1
ATOM 535 C C . SER A 1 71 ? 2.136 -6.354 -11.378 1.00 92.75 71 SER A C 1
ATOM 537 O O . SER A 1 71 ? 1.638 -7.472 -11.453 1.00 92.75 71 SER A O 1
ATOM 539 N N . VAL A 1 72 ? 2.843 -5.810 -12.373 1.00 92.69 72 VAL A N 1
ATOM 540 C CA . VAL A 1 72 ? 3.100 -6.476 -13.659 1.00 92.69 72 VAL A CA 1
ATOM 541 C C . VAL A 1 72 ? 4.002 -7.691 -13.476 1.00 92.69 72 VAL A C 1
ATOM 543 O O . VAL A 1 72 ? 3.674 -8.767 -13.966 1.00 92.69 72 VAL A O 1
ATOM 546 N N . GLU A 1 73 ? 5.094 -7.538 -12.728 1.00 94.00 73 GLU A N 1
ATOM 547 C CA . GLU A 1 73 ? 6.040 -8.625 -12.451 1.00 94.00 73 GLU A CA 1
ATOM 548 C C . GLU A 1 73 ? 5.358 -9.771 -11.699 1.00 94.00 73 GLU A C 1
ATOM 550 O O . GLU A 1 73 ? 5.453 -10.927 -12.108 1.00 94.00 73 GLU A O 1
ATOM 555 N N . THR A 1 74 ? 4.571 -9.441 -10.670 1.00 91.81 74 THR A N 1
ATOM 556 C CA . THR A 1 74 ? 3.846 -10.442 -9.874 1.00 91.81 74 THR A CA 1
ATOM 557 C C . THR A 1 74 ? 2.740 -11.132 -10.677 1.00 91.81 74 THR A C 1
ATOM 559 O O . THR A 1 74 ? 2.539 -12.337 -10.546 1.00 91.81 74 THR A O 1
ATOM 562 N N . ALA A 1 75 ? 2.013 -10.393 -11.522 1.00 87.50 75 ALA A N 1
ATOM 563 C CA . ALA A 1 75 ? 0.939 -10.957 -12.341 1.00 87.50 75 ALA A CA 1
ATOM 564 C C . ALA A 1 75 ? 1.465 -11.892 -13.438 1.00 87.50 75 ALA A C 1
ATOM 566 O O . ALA A 1 75 ? 0.809 -12.876 -13.768 1.00 87.50 75 ALA A O 1
ATOM 567 N N . ARG A 1 76 ? 2.637 -11.581 -14.001 1.00 87.12 76 ARG A N 1
ATOM 568 C CA . ARG A 1 76 ? 3.243 -12.344 -15.094 1.00 87.12 76 ARG A CA 1
ATOM 569 C C . ARG A 1 76 ? 4.004 -13.571 -14.604 1.00 87.12 76 ARG A C 1
ATOM 571 O O . ARG A 1 76 ? 3.840 -14.658 -15.145 1.00 87.12 76 ARG A O 1
ATOM 578 N N . ASN A 1 77 ? 4.870 -13.371 -13.616 1.00 89.69 77 ASN A N 1
ATOM 579 C CA . ASN A 1 77 ? 5.872 -14.358 -13.212 1.00 89.69 77 ASN A CA 1
ATOM 580 C C . ASN A 1 77 ? 5.488 -15.079 -11.911 1.00 89.69 77 ASN A C 1
ATOM 582 O O . ASN A 1 77 ? 6.192 -15.985 -11.471 1.00 89.69 77 ASN A O 1
ATOM 586 N N . GLY A 1 78 ? 4.364 -14.694 -11.301 1.00 88.44 78 GLY A N 1
ATOM 587 C CA . GLY A 1 78 ? 4.001 -15.113 -9.957 1.00 88.44 78 GLY A CA 1
ATOM 588 C C . GLY A 1 78 ? 4.769 -14.334 -8.890 1.00 88.44 78 GLY A C 1
ATOM 589 O O . GLY A 1 78 ? 5.471 -13.359 -9.159 1.00 88.44 78 GLY A O 1
ATOM 590 N N . PHE A 1 79 ? 4.606 -14.750 -7.638 1.00 90.44 79 PHE A N 1
ATOM 591 C CA . PHE A 1 79 ? 5.276 -14.109 -6.514 1.00 90.44 79 PHE A CA 1
ATOM 592 C C . PHE A 1 79 ? 6.770 -14.475 -6.460 1.00 90.44 79 PHE A C 1
ATOM 594 O O . PHE A 1 79 ? 7.118 -15.651 -6.368 1.00 90.44 79 PHE A O 1
ATOM 601 N N . ASP A 1 80 ? 7.633 -13.456 -6.413 1.00 93.38 80 ASP A N 1
ATOM 602 C CA . ASP A 1 80 ? 9.067 -13.574 -6.133 1.00 93.38 80 ASP A CA 1
ATOM 603 C C . ASP A 1 80 ? 9.485 -12.497 -5.116 1.00 93.38 80 ASP A C 1
ATOM 605 O O . ASP A 1 80 ? 9.057 -11.339 -5.190 1.00 93.38 80 ASP A O 1
ATOM 609 N N . ARG A 1 81 ? 10.360 -12.856 -4.167 1.00 93.00 81 ARG A N 1
ATOM 610 C CA . ARG A 1 81 ? 10.908 -11.910 -3.181 1.00 93.00 81 ARG A CA 1
ATOM 611 C C . ARG A 1 81 ? 11.686 -10.772 -3.837 1.00 93.00 81 ARG A C 1
ATOM 613 O O . ARG A 1 81 ? 11.710 -9.674 -3.288 1.00 93.00 81 ARG A O 1
ATOM 620 N N . ALA A 1 82 ? 12.288 -10.992 -5.005 1.00 93.12 82 ALA A N 1
ATOM 621 C CA . ALA A 1 82 ? 13.003 -9.955 -5.746 1.00 93.12 82 ALA A CA 1
ATOM 622 C C . ALA A 1 82 ? 12.105 -8.746 -6.077 1.00 93.12 82 ALA A C 1
ATOM 624 O O . ALA A 1 82 ? 12.575 -7.602 -6.109 1.00 93.12 82 ALA A O 1
ATOM 625 N N . TYR A 1 83 ? 10.802 -8.978 -6.262 1.00 94.75 83 TYR A N 1
ATOM 626 C CA . TYR A 1 83 ? 9.839 -7.936 -6.617 1.00 94.75 83 TYR A CA 1
ATOM 627 C C . TYR A 1 83 ? 9.434 -7.065 -5.429 1.00 94.75 83 TYR A C 1
ATOM 629 O O . TYR A 1 83 ? 8.974 -5.945 -5.637 1.00 94.75 83 TYR A O 1
ATOM 637 N N . ILE A 1 84 ? 9.666 -7.508 -4.189 1.00 96.62 84 ILE A N 1
ATOM 638 C CA . ILE A 1 84 ? 9.349 -6.733 -2.977 1.00 96.62 84 ILE A CA 1
ATOM 639 C C . ILE A 1 84 ? 10.050 -5.370 -3.001 1.00 96.62 84 ILE A C 1
ATOM 641 O O . ILE A 1 84 ? 9.459 -4.353 -2.644 1.00 96.62 84 ILE A O 1
ATOM 645 N N . SER A 1 85 ? 11.266 -5.313 -3.544 1.00 96.75 85 SER A N 1
ATOM 646 C CA . SER A 1 85 ? 11.996 -4.051 -3.691 1.00 96.75 85 SER A CA 1
ATOM 647 C C . SER A 1 85 ? 11.236 -2.990 -4.505 1.00 96.75 85 SER A C 1
ATOM 649 O O . SER A 1 85 ? 11.456 -1.797 -4.308 1.00 96.75 85 SER A O 1
ATOM 651 N N . PHE A 1 86 ? 10.327 -3.380 -5.407 1.00 97.50 86 PHE A N 1
ATOM 652 C CA . PHE A 1 86 ? 9.503 -2.438 -6.168 1.00 97.50 86 PHE A CA 1
ATOM 653 C C . PHE A 1 86 ? 8.400 -1.817 -5.312 1.00 97.50 86 PHE A C 1
ATOM 655 O O . PHE A 1 86 ? 8.179 -0.612 -5.409 1.00 97.50 86 PHE A O 1
ATOM 662 N N . ILE A 1 87 ? 7.740 -2.587 -4.440 1.00 96.31 87 ILE A N 1
ATOM 663 C CA . ILE A 1 87 ? 6.719 -2.010 -3.557 1.00 96.31 87 ILE A CA 1
ATOM 664 C C . ILE A 1 87 ? 7.351 -1.135 -2.468 1.00 96.31 87 ILE A C 1
ATOM 666 O O . ILE A 1 87 ? 6.826 -0.065 -2.177 1.00 96.31 87 ILE A O 1
ATOM 670 N N . GLU A 1 88 ? 8.531 -1.499 -1.956 1.00 97.38 88 GLU A N 1
ATOM 671 C CA . GLU A 1 88 ? 9.291 -0.636 -1.038 1.00 97.38 88 GLU A CA 1
ATOM 672 C C . GLU A 1 88 ? 9.687 0.687 -1.701 1.00 97.38 88 GLU A C 1
ATOM 674 O O . GLU A 1 88 ? 9.482 1.759 -1.133 1.00 97.38 88 GLU A O 1
ATOM 679 N N . LYS A 1 89 ? 10.173 0.643 -2.949 1.00 97.31 89 LYS A N 1
ATOM 680 C CA . LYS A 1 89 ? 10.465 1.859 -3.722 1.00 97.31 89 LYS A CA 1
ATOM 681 C C . LYS A 1 89 ? 9.227 2.713 -3.961 1.00 97.31 89 LYS A C 1
ATOM 683 O O . LYS A 1 89 ? 9.348 3.931 -3.960 1.00 97.31 89 LYS A O 1
ATOM 688 N N . SER A 1 90 ? 8.049 2.107 -4.114 1.00 97.12 90 SER A N 1
ATOM 689 C CA . SER A 1 90 ? 6.794 2.859 -4.203 1.00 97.12 90 SER A CA 1
ATOM 690 C C . SER A 1 90 ? 6.537 3.686 -2.938 1.00 97.12 90 SER A C 1
ATOM 692 O O . SER A 1 90 ? 6.198 4.862 -3.050 1.00 97.12 90 SER A O 1
ATOM 694 N N . TYR A 1 91 ? 6.748 3.118 -1.747 1.00 96.75 91 TYR A N 1
ATOM 695 C CA . TYR A 1 91 ? 6.623 3.860 -0.484 1.00 96.75 91 TYR A CA 1
ATOM 696 C C . TYR A 1 91 ? 7.704 4.928 -0.308 1.00 96.75 91 TYR A C 1
ATOM 698 O O . TYR A 1 91 ? 7.399 6.020 0.161 1.00 96.75 91 TYR A O 1
ATOM 706 N N . ILE A 1 92 ? 8.947 4.641 -0.706 1.00 95.31 92 ILE A N 1
ATOM 707 C CA . ILE A 1 92 ? 10.058 5.605 -0.625 1.00 95.31 92 ILE A CA 1
ATOM 708 C C . ILE A 1 92 ? 9.823 6.803 -1.554 1.00 95.31 92 ILE A C 1
ATOM 710 O O . ILE A 1 92 ? 10.109 7.937 -1.183 1.00 95.31 92 ILE A O 1
ATOM 714 N N . ALA A 1 93 ? 9.330 6.551 -2.767 1.00 93.94 93 ALA A N 1
ATOM 715 C CA . ALA A 1 93 ? 9.181 7.561 -3.807 1.00 93.94 93 ALA A CA 1
ATOM 716 C C . ALA A 1 93 ? 8.039 8.556 -3.535 1.00 93.94 93 ALA A C 1
ATOM 718 O O . ALA A 1 93 ? 8.162 9.726 -3.882 1.00 93.94 93 ALA A O 1
ATOM 719 N N . GLY A 1 94 ? 6.956 8.101 -2.903 1.00 88.62 94 GLY A N 1
ATOM 720 C CA . GLY A 1 94 ? 5.764 8.913 -2.648 1.00 88.62 94 GLY A CA 1
ATOM 721 C C . GLY A 1 94 ? 4.979 8.382 -1.454 1.00 88.62 94 GLY A C 1
ATOM 722 O O . GLY A 1 94 ? 3.985 7.662 -1.632 1.00 88.62 94 GLY A O 1
ATOM 723 N N . PRO A 1 95 ? 5.423 8.674 -0.221 1.00 79.62 95 PRO A N 1
ATOM 724 C CA . PRO A 1 95 ? 4.642 8.350 0.964 1.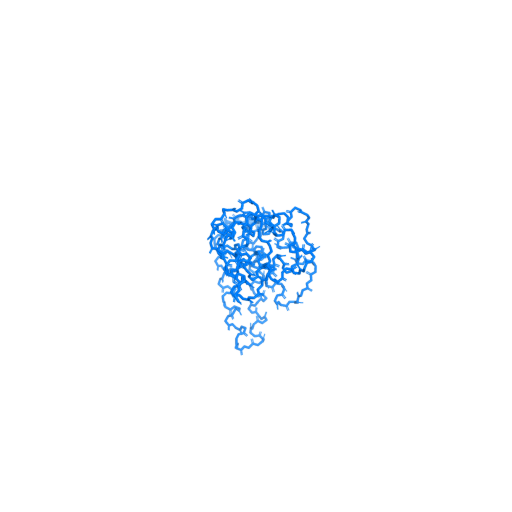00 79.62 95 PRO A CA 1
ATOM 725 C C . PRO A 1 95 ? 3.330 9.159 0.946 1.00 79.62 95 PRO A C 1
ATOM 727 O O . PRO A 1 95 ? 3.298 10.278 0.441 1.00 79.62 95 PRO A O 1
ATOM 730 N N . HIS A 1 96 ? 2.243 8.589 1.475 1.00 72.62 96 HIS A N 1
ATOM 731 C CA . HIS A 1 96 ? 0.948 9.280 1.654 1.00 72.62 96 HIS A CA 1
ATOM 732 C C . HIS A 1 96 ? 0.211 9.712 0.366 1.00 72.62 96 HIS A C 1
ATOM 734 O O . HIS A 1 96 ? -0.646 10.596 0.382 1.00 72.62 96 HIS A O 1
ATOM 740 N N . GLU A 1 97 ? 0.494 9.080 -0.775 1.00 82.75 97 GLU A N 1
ATOM 741 C CA . GLU A 1 97 ? -0.274 9.295 -2.006 1.00 82.75 97 GLU A CA 1
ATOM 742 C C . GLU A 1 97 ? -1.655 8.616 -1.944 1.00 82.75 97 GLU A C 1
ATOM 744 O O . GLU A 1 97 ? -1.839 7.475 -2.380 1.00 82.75 97 GLU A O 1
ATOM 749 N N . GLY A 1 98 ? -2.653 9.342 -1.432 1.00 78.75 98 GLY A N 1
ATOM 750 C CA . GLY A 1 98 ? -4.006 8.819 -1.193 1.00 78.75 98 GLY A CA 1
ATOM 751 C C . GLY A 1 98 ? -4.681 8.175 -2.414 1.00 78.75 98 GLY A C 1
ATOM 752 O O . GLY A 1 98 ? -5.433 7.213 -2.273 1.00 78.75 98 GLY A O 1
ATOM 753 N N . TRP A 1 99 ? -4.370 8.635 -3.630 1.00 84.31 99 TRP A N 1
ATOM 754 C CA . TRP A 1 99 ? -4.965 8.106 -4.862 1.00 84.31 99 TRP A CA 1
ATOM 755 C C . TRP A 1 99 ? -4.465 6.696 -5.243 1.00 84.31 99 TRP A C 1
ATOM 757 O O . TRP A 1 99 ? -5.197 5.958 -5.904 1.00 84.31 99 TRP A O 1
ATOM 767 N N . ILE A 1 100 ? -3.266 6.281 -4.800 1.00 91.31 100 ILE A N 1
ATOM 768 C CA . ILE A 1 100 ? -2.766 4.896 -4.960 1.00 91.31 100 ILE A CA 1
ATOM 769 C C . ILE A 1 100 ? -2.849 4.073 -3.676 1.00 91.31 100 ILE A C 1
ATOM 771 O O . ILE A 1 100 ? -2.740 2.845 -3.749 1.00 91.31 100 ILE A O 1
ATOM 775 N N . ALA A 1 101 ? -3.058 4.721 -2.526 1.00 92.12 101 ALA A N 1
ATOM 776 C CA . ALA A 1 101 ? -3.030 4.108 -1.200 1.00 92.12 101 ALA A CA 1
ATOM 777 C C . ALA A 1 101 ? -3.937 2.875 -1.096 1.00 92.12 101 ALA A C 1
ATOM 779 O O . ALA A 1 101 ? -3.499 1.838 -0.615 1.00 92.12 101 ALA A O 1
ATOM 780 N N . LEU A 1 102 ? -5.158 2.915 -1.641 1.00 91.50 102 LEU A N 1
ATOM 781 C CA . LEU A 1 102 ? -6.086 1.773 -1.601 1.00 91.50 102 LEU A CA 1
ATOM 782 C C . LEU A 1 102 ? -5.475 0.487 -2.176 1.00 91.50 102 LEU A C 1
ATOM 784 O O . LEU A 1 102 ? -5.531 -0.582 -1.565 1.00 91.50 102 LEU A O 1
ATOM 788 N N . ARG A 1 103 ? -4.869 0.587 -3.364 1.00 93.75 103 ARG A N 1
ATOM 789 C CA . ARG A 1 103 ? -4.245 -0.559 -4.032 1.00 93.75 103 ARG A CA 1
ATOM 790 C C . ARG A 1 103 ? -2.897 -0.893 -3.405 1.00 93.75 103 ARG A C 1
ATOM 792 O O . ARG A 1 103 ? -2.599 -2.073 -3.224 1.00 93.75 103 ARG A O 1
ATOM 799 N N . ARG A 1 104 ? -2.090 0.126 -3.101 1.00 96.25 104 ARG A N 1
ATOM 800 C CA . ARG A 1 104 ? -0.748 -0.038 -2.542 1.00 96.25 104 ARG A CA 1
ATOM 801 C C . ARG A 1 104 ? -0.798 -0.709 -1.17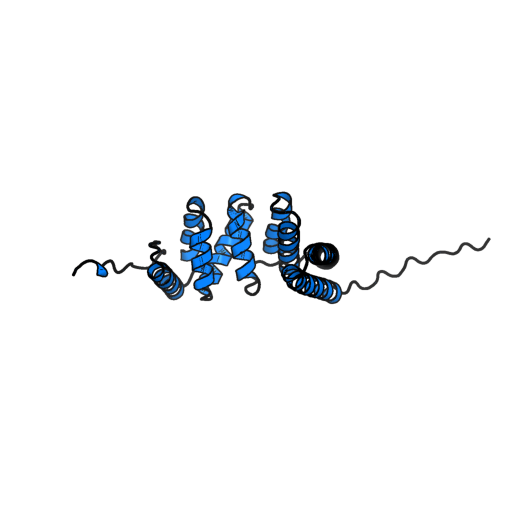8 1.00 96.25 104 ARG A C 1
ATOM 803 O O . ARG A 1 104 ? -0.153 -1.739 -1.017 1.00 96.25 104 ARG A O 1
ATOM 810 N N . ASN A 1 105 ? -1.634 -0.208 -0.272 1.00 96.50 105 ASN A N 1
ATOM 811 C CA . ASN A 1 105 ? -1.809 -0.753 1.066 1.00 96.50 105 ASN A CA 1
ATOM 812 C C . ASN A 1 105 ? -2.220 -2.224 0.997 1.00 96.50 105 ASN A C 1
ATOM 814 O O . ASN A 1 105 ? -1.555 -3.075 1.575 1.00 96.50 105 ASN A O 1
ATOM 818 N N . ARG A 1 106 ? -3.228 -2.565 0.182 1.00 95.19 106 ARG A N 1
ATOM 819 C CA . ARG A 1 106 ? -3.671 -3.959 0.019 1.00 95.19 106 ARG A CA 1
ATOM 820 C C . ARG A 1 106 ? -2.545 -4.890 -0.443 1.00 95.19 106 ARG A C 1
ATOM 822 O O . ARG A 1 106 ? -2.396 -5.988 0.085 1.00 95.19 106 ARG A O 1
ATOM 829 N N . LEU A 1 107 ? -1.770 -4.472 -1.447 1.00 95.62 107 LEU A N 1
ATOM 830 C CA . LEU A 1 107 ? -0.668 -5.277 -1.980 1.00 95.62 107 LEU A CA 1
ATOM 831 C C . LEU A 1 107 ? 0.494 -5.389 -0.989 1.00 95.62 107 LEU A C 1
ATOM 833 O O . LEU A 1 107 ? 1.058 -6.467 -0.837 1.00 95.62 107 LEU A O 1
ATOM 837 N N . ALA A 1 108 ? 0.821 -4.306 -0.289 1.00 96.62 108 ALA A N 1
ATOM 838 C CA . ALA A 1 108 ? 1.884 -4.287 0.704 1.00 96.62 108 ALA A CA 1
ATOM 839 C C . ALA A 1 108 ? 1.545 -5.156 1.914 1.00 96.62 108 ALA A C 1
ATOM 841 O O . ALA A 1 108 ? 2.392 -5.906 2.388 1.00 96.62 108 ALA A O 1
ATOM 842 N N . LEU A 1 109 ? 0.287 -5.128 2.355 1.00 96.94 109 LEU A N 1
ATOM 843 C CA . LEU A 1 109 ? -0.212 -5.981 3.428 1.00 96.94 109 LEU A CA 1
ATOM 844 C C . LEU A 1 109 ? -0.137 -7.470 3.075 1.00 96.94 109 LEU A C 1
ATOM 846 O O . LEU A 1 109 ? 0.171 -8.283 3.940 1.00 96.94 109 LEU A O 1
ATOM 850 N N . ALA A 1 110 ? -0.335 -7.833 1.804 1.00 94.38 110 ALA A N 1
ATOM 851 C CA . ALA A 1 110 ? -0.195 -9.216 1.346 1.00 94.38 110 ALA A CA 1
ATOM 852 C C . ALA A 1 110 ? 1.249 -9.751 1.440 1.00 94.38 110 ALA A C 1
ATOM 854 O O . ALA A 1 110 ? 1.453 -10.963 1.470 1.00 94.38 110 ALA A O 1
ATOM 855 N N . VAL A 1 111 ? 2.250 -8.865 1.495 1.00 95.44 111 VAL A N 1
ATOM 856 C CA . VAL A 1 111 ? 3.675 -9.216 1.641 1.00 95.44 111 VAL A CA 1
ATOM 857 C C . VAL A 1 111 ? 4.300 -8.616 2.903 1.00 95.44 111 VAL A C 1
ATOM 859 O O . VAL A 1 111 ? 5.524 -8.544 3.002 1.00 95.44 111 VAL A O 1
ATOM 862 N N . PHE A 1 112 ? 3.479 -8.200 3.874 1.00 96.81 112 PHE A N 1
ATOM 863 C CA . PHE A 1 112 ? 3.879 -7.343 4.994 1.00 96.81 112 PHE A CA 1
ATOM 864 C C . PHE A 1 112 ? 5.086 -7.874 5.767 1.00 96.81 112 PHE A C 1
ATOM 866 O O . PHE A 1 112 ? 6.053 -7.148 5.982 1.00 96.81 112 PHE A O 1
ATOM 873 N N . ALA A 1 113 ? 5.065 -9.169 6.094 1.00 95.56 113 ALA A N 1
ATOM 874 C CA . ALA A 1 113 ? 6.120 -9.859 6.834 1.00 95.56 113 ALA A CA 1
ATOM 875 C C . ALA A 1 113 ? 7.501 -9.817 6.157 1.00 95.56 113 ALA A C 1
ATOM 877 O O . ALA A 1 113 ? 8.516 -10.084 6.795 1.00 95.56 113 ALA A O 1
ATOM 878 N N . LEU A 1 114 ? 7.539 -9.553 4.849 1.00 96.00 114 LEU A N 1
ATOM 879 C CA . LEU A 1 114 ? 8.755 -9.558 4.041 1.00 96.00 114 LEU A CA 1
ATOM 880 C C . LEU A 1 114 ? 9.279 -8.150 3.746 1.00 96.00 114 LEU A C 1
ATOM 882 O O . LEU A 1 114 ? 10.350 -8.014 3.158 1.00 96.00 114 LEU A O 1
ATOM 886 N N . LEU A 1 115 ? 8.520 -7.121 4.120 1.00 97.12 115 LEU A N 1
ATOM 887 C CA . LEU A 1 115 ? 8.926 -5.729 3.994 1.00 97.12 115 LEU A CA 1
ATOM 888 C C . LEU A 1 115 ? 9.944 -5.378 5.078 1.00 97.12 115 LEU A C 1
ATOM 890 O O . LEU A 1 115 ? 9.882 -5.900 6.192 1.00 97.12 115 LEU A O 1
ATOM 894 N N . SER A 1 116 ? 10.833 -4.435 4.775 1.00 97.19 116 SER A N 1
ATOM 895 C CA . SER A 1 116 ? 11.664 -3.782 5.788 1.00 97.19 116 SER A CA 1
ATOM 896 C C . SER A 1 116 ? 10.815 -3.124 6.877 1.00 97.19 116 SER A C 1
ATOM 898 O O . SER A 1 116 ? 9.734 -2.602 6.604 1.00 97.19 116 SER A O 1
ATOM 900 N N . ASP A 1 117 ? 11.343 -3.049 8.100 1.00 96.81 117 ASP A N 1
ATOM 901 C CA . ASP A 1 117 ? 10.664 -2.419 9.242 1.00 96.81 117 ASP A CA 1
ATOM 902 C C . ASP A 1 117 ? 10.209 -0.980 8.951 1.00 96.81 117 ASP A C 1
ATOM 904 O O . ASP A 1 117 ? 9.164 -0.532 9.422 1.00 96.81 117 ASP A O 1
ATOM 908 N N . VAL A 1 118 ? 10.994 -0.239 8.161 1.00 96.06 118 VAL A N 1
ATOM 909 C CA . VAL A 1 118 ? 10.654 1.125 7.734 1.00 96.06 118 VAL A CA 1
ATOM 910 C C . VAL A 1 118 ? 9.408 1.111 6.852 1.00 96.06 118 VAL A C 1
ATOM 912 O O . VAL A 1 118 ? 8.477 1.879 7.091 1.00 96.06 118 VAL A O 1
ATOM 915 N N . THR A 1 119 ? 9.357 0.208 5.873 1.00 97.25 119 THR A N 1
ATOM 916 C CA . THR A 1 119 ? 8.203 0.093 4.978 1.00 97.25 119 THR A CA 1
ATOM 917 C C . THR A 1 119 ? 6.986 -0.462 5.716 1.00 97.25 119 THR A C 1
ATOM 919 O O . THR A 1 119 ? 5.888 0.038 5.509 1.00 97.25 119 THR A O 1
ATOM 922 N N . GLN A 1 120 ? 7.153 -1.411 6.643 1.00 97.31 120 GLN A N 1
ATOM 923 C CA . GLN A 1 120 ? 6.056 -1.897 7.489 1.00 97.31 120 GLN A CA 1
ATOM 924 C C . GLN A 1 120 ? 5.392 -0.755 8.268 1.00 97.31 120 GLN A C 1
ATOM 926 O O . GLN A 1 120 ? 4.168 -0.640 8.276 1.00 97.31 120 GLN A O 1
ATOM 931 N N . LYS A 1 121 ? 6.184 0.142 8.870 1.00 96.38 121 LYS A N 1
ATOM 932 C CA . LYS A 1 121 ? 5.653 1.334 9.550 1.00 96.38 121 LYS A CA 1
ATOM 933 C C . LYS A 1 121 ? 4.901 2.256 8.590 1.00 96.38 121 LYS A C 1
ATOM 935 O O . LYS A 1 121 ? 3.832 2.743 8.944 1.00 96.38 121 LYS A O 1
ATOM 940 N N . ALA A 1 122 ? 5.420 2.457 7.377 1.00 96.50 122 ALA A N 1
ATOM 941 C CA . ALA A 1 122 ? 4.749 3.264 6.357 1.00 96.50 122 ALA A CA 1
ATOM 942 C C . ALA A 1 122 ? 3.409 2.649 5.914 1.00 96.50 122 ALA A C 1
ATOM 944 O O . ALA A 1 122 ? 2.423 3.365 5.773 1.00 96.50 122 ALA A O 1
ATOM 945 N N . VAL A 1 123 ? 3.342 1.323 5.766 1.00 96.94 123 VAL A N 1
ATOM 946 C CA . VAL A 1 123 ? 2.103 0.591 5.455 1.00 96.94 123 VAL A CA 1
ATOM 947 C C . VAL A 1 123 ? 1.069 0.741 6.575 1.00 96.94 123 VAL A C 1
ATOM 949 O O . VAL A 1 123 ? -0.109 0.952 6.292 1.00 96.94 123 VAL A O 1
ATOM 952 N N . VAL A 1 124 ? 1.494 0.652 7.841 1.00 96.81 124 VAL A N 1
ATOM 953 C CA . VAL A 1 124 ? 0.610 0.850 9.006 1.00 96.81 124 VAL A CA 1
ATOM 954 C C . VAL A 1 124 ? 0.094 2.293 9.064 1.00 96.81 124 VAL A C 1
ATOM 956 O O . VAL A 1 124 ? -1.097 2.493 9.293 1.00 96.81 124 VAL A O 1
ATOM 959 N N . SER A 1 125 ? 0.955 3.285 8.811 1.00 95.94 125 SER A N 1
ATOM 960 C CA . SER A 1 125 ? 0.554 4.700 8.731 1.00 95.94 125 SER A CA 1
ATOM 961 C C . SER A 1 125 ? -0.484 4.921 7.634 1.00 95.94 125 SER A C 1
ATOM 963 O O . SER A 1 125 ? -1.564 5.437 7.899 1.00 95.94 125 SER A O 1
ATOM 965 N N . GLU A 1 126 ? -0.207 4.434 6.421 1.00 96.25 126 GLU A N 1
ATOM 966 C CA . GLU A 1 126 ? -1.125 4.551 5.287 1.00 96.25 126 GLU A CA 1
ATOM 967 C C . GLU A 1 126 ? -2.460 3.841 5.567 1.00 96.25 126 GLU A C 1
ATOM 969 O O . GLU A 1 126 ? -3.515 4.341 5.194 1.00 96.25 126 GLU A O 1
ATOM 974 N N . PHE A 1 127 ? -2.448 2.706 6.273 1.00 96.44 127 PHE A N 1
ATOM 975 C CA . PHE A 1 127 ? -3.680 2.046 6.712 1.00 96.44 127 PHE A CA 1
ATOM 976 C C . PHE A 1 127 ? -4.498 2.927 7.670 1.00 96.44 127 PHE A C 1
ATOM 978 O O . PHE A 1 127 ? -5.715 3.027 7.513 1.00 96.44 127 PHE A O 1
ATOM 985 N N . SER A 1 128 ? -3.847 3.582 8.636 1.00 96.12 128 SER A N 1
ATOM 986 C CA . SER A 1 128 ? -4.517 4.524 9.539 1.00 96.12 128 SER A CA 1
ATOM 987 C C . SER A 1 128 ? -5.113 5.707 8.773 1.00 96.12 128 SER A C 1
ATOM 989 O O . SER A 1 128 ? -6.253 6.084 9.022 1.00 96.12 128 SER A O 1
ATOM 991 N N . GLU A 1 129 ? -4.390 6.243 7.790 1.00 94.75 129 GLU A N 1
ATOM 992 C CA . GLU A 1 129 ? -4.862 7.331 6.923 1.00 94.75 129 GLU A CA 1
ATOM 993 C C . GLU A 1 129 ? -6.052 6.922 6.050 1.00 94.75 129 GLU A C 1
ATOM 995 O O . GLU A 1 129 ? -6.952 7.730 5.825 1.00 94.75 129 GLU A O 1
ATOM 1000 N N . LEU A 1 130 ? -6.101 5.668 5.582 1.00 94.81 130 LEU A N 1
ATOM 1001 C CA . LEU A 1 130 ? -7.270 5.143 4.871 1.00 94.81 130 LEU A CA 1
ATOM 1002 C C . LEU A 1 130 ? -8.514 5.139 5.763 1.00 94.81 130 LEU A C 1
ATOM 1004 O O . LEU A 1 130 ? -9.596 5.481 5.292 1.00 94.81 130 LEU A O 1
ATOM 1008 N N . VAL A 1 131 ? -8.367 4.768 7.038 1.00 96.06 131 VAL A N 1
ATOM 1009 C CA . VAL A 1 131 ? -9.473 4.828 8.003 1.00 96.06 131 VAL A CA 1
ATOM 1010 C C . VAL A 1 131 ? -9.872 6.271 8.262 1.00 96.06 131 VAL A C 1
ATOM 1012 O O . VAL A 1 131 ? -11.053 6.586 8.180 1.00 96.06 131 VAL A O 1
ATOM 1015 N N . ASP A 1 132 ? -8.902 7.145 8.517 1.00 94.62 132 ASP A N 1
ATOM 1016 C CA . ASP A 1 132 ? -9.143 8.562 8.792 1.00 94.62 132 ASP A CA 1
ATOM 1017 C C . ASP A 1 132 ? -9.842 9.276 7.622 1.00 94.62 132 ASP A C 1
ATOM 1019 O O . ASP A 1 132 ? -10.728 10.101 7.825 1.00 94.62 132 ASP A O 1
ATOM 1023 N N . SER A 1 133 ? -9.528 8.863 6.391 1.00 92.12 133 SER A N 1
ATOM 1024 C CA . SER A 1 133 ? -10.141 9.351 5.147 1.00 92.12 133 SER A CA 1
ATOM 1025 C C . SER A 1 133 ? -11.461 8.648 4.776 1.00 92.12 133 SER A C 1
ATOM 1027 O O . SER A 1 133 ? -11.910 8.757 3.637 1.00 92.12 133 SER A O 1
ATOM 1029 N N . ASP A 1 134 ? -12.069 7.905 5.705 1.00 92.31 134 ASP A N 1
ATOM 1030 C CA . ASP A 1 134 ? -13.356 7.204 5.558 1.00 92.31 134 ASP A CA 1
ATOM 1031 C C . ASP A 1 134 ? -13.390 6.115 4.460 1.00 92.31 134 ASP A C 1
ATOM 1033 O O . ASP A 1 134 ? -14.452 5.676 4.011 1.00 92.31 134 ASP A O 1
ATOM 1037 N N . PHE A 1 135 ? -12.234 5.566 4.060 1.00 94.50 135 PHE A N 1
ATOM 1038 C CA . PHE A 1 135 ? -12.158 4.381 3.188 1.00 94.50 135 PHE A CA 1
ATOM 1039 C C . PHE A 1 135 ? -12.410 3.080 3.970 1.00 94.50 135 PHE A C 1
ATOM 1041 O O . PHE A 1 135 ? -11.634 2.118 3.926 1.00 94.50 135 PHE A O 1
ATOM 1048 N N . ILE A 1 136 ? -13.529 3.041 4.693 1.00 96.19 136 ILE A N 1
ATOM 1049 C CA . ILE A 1 136 ? -13.834 2.036 5.715 1.00 96.19 136 ILE A CA 1
ATOM 1050 C C . ILE A 1 136 ? -13.963 0.619 5.143 1.00 96.19 136 ILE A C 1
ATOM 1052 O O . ILE A 1 136 ? -13.497 -0.333 5.768 1.00 96.19 136 ILE A O 1
ATOM 1056 N N . ASP A 1 137 ? -14.539 0.452 3.950 1.00 95.06 137 ASP A N 1
ATOM 1057 C CA . ASP A 1 137 ? -14.656 -0.868 3.315 1.00 95.06 137 ASP A CA 1
ATOM 1058 C C . ASP A 1 137 ? -13.286 -1.466 2.976 1.00 95.06 137 ASP A C 1
ATOM 1060 O O . ASP A 1 137 ? -13.023 -2.639 3.252 1.00 95.06 137 ASP A O 1
ATOM 1064 N N . ALA A 1 138 ? -12.386 -0.652 2.418 1.00 92.94 138 ALA A N 1
ATOM 1065 C CA . ALA A 1 138 ? -11.032 -1.085 2.094 1.00 92.94 138 ALA A CA 1
ATOM 1066 C C . ALA A 1 138 ? -10.237 -1.407 3.366 1.00 92.94 138 ALA A C 1
ATOM 1068 O O . ALA A 1 138 ? -9.567 -2.438 3.428 1.00 92.94 138 ALA A O 1
ATOM 1069 N N . ALA A 1 139 ? -10.364 -0.574 4.403 1.00 96.12 139 ALA A N 1
ATOM 1070 C CA . ALA A 1 139 ? -9.725 -0.816 5.689 1.00 96.12 139 ALA A CA 1
ATOM 1071 C C . ALA A 1 139 ? -10.241 -2.096 6.371 1.00 96.12 139 ALA A C 1
ATOM 1073 O O . ALA A 1 139 ? -9.448 -2.878 6.898 1.00 96.12 139 ALA A O 1
ATOM 1074 N N . ALA A 1 140 ? -11.549 -2.365 6.321 1.00 96.25 140 ALA A N 1
ATOM 1075 C CA . ALA A 1 140 ? -12.128 -3.590 6.868 1.00 96.25 140 ALA A CA 1
ATOM 1076 C C . ALA A 1 140 ? -11.583 -4.844 6.163 1.00 96.25 140 ALA A C 1
ATOM 1078 O O . ALA A 1 140 ? -11.209 -5.815 6.829 1.00 96.25 140 ALA A O 1
ATOM 1079 N N . ILE A 1 141 ? -11.468 -4.811 4.830 1.00 95.00 141 ILE A N 1
ATOM 1080 C CA . ILE A 1 141 ? -10.841 -5.890 4.051 1.00 95.00 141 ILE A CA 1
ATOM 1081 C C . ILE A 1 141 ? -9.382 -6.061 4.484 1.00 95.00 141 ILE A C 1
ATOM 1083 O O . ILE A 1 141 ? -8.986 -7.145 4.898 1.00 95.00 141 ILE A O 1
ATOM 1087 N N . ASN A 1 142 ? -8.600 -4.984 4.483 1.00 95.69 142 ASN A N 1
ATOM 1088 C CA . ASN A 1 142 ? -7.184 -5.021 4.841 1.00 95.69 142 ASN A CA 1
ATOM 1089 C C . ASN A 1 142 ? -6.947 -5.612 6.245 1.00 95.69 142 ASN A C 1
ATOM 1091 O O . ASN A 1 142 ? -6.104 -6.496 6.418 1.00 95.69 142 ASN A O 1
ATOM 1095 N N . LEU A 1 143 ? -7.744 -5.199 7.237 1.00 95.31 143 LEU A N 1
ATOM 1096 C CA . LEU A 1 143 ? -7.649 -5.688 8.616 1.00 95.31 143 LEU A CA 1
ATOM 1097 C C . LEU A 1 143 ? -8.072 -7.155 8.774 1.00 95.31 143 LEU A C 1
ATOM 1099 O O . LEU A 1 143 ? -7.669 -7.822 9.732 1.00 95.31 143 LEU A O 1
ATOM 1103 N N . THR A 1 144 ? -8.928 -7.665 7.891 1.00 93.25 144 THR A N 1
ATOM 1104 C CA . THR A 1 144 ? -9.383 -9.063 7.913 1.00 93.25 144 THR A CA 1
ATOM 1105 C C . THR A 1 144 ? -8.477 -9.994 7.110 1.00 93.25 144 THR A C 1
ATOM 1107 O O . THR A 1 144 ? -8.490 -11.193 7.376 1.00 93.25 144 THR A O 1
ATOM 1110 N N . THR A 1 145 ? -7.629 -9.465 6.218 1.00 91.00 145 THR A N 1
ATOM 1111 C CA . THR A 1 145 ? -6.768 -10.275 5.340 1.00 91.00 145 THR A CA 1
ATOM 1112 C C . THR A 1 145 ? -5.269 -10.264 5.664 1.00 91.00 145 THR A C 1
ATOM 1114 O O . THR A 1 145 ? -4.577 -11.149 5.176 1.00 91.00 145 THR A O 1
ATOM 1117 N N . ILE A 1 146 ? -4.737 -9.320 6.460 1.00 90.69 146 ILE A N 1
ATOM 1118 C CA . ILE A 1 146 ? -3.277 -9.186 6.736 1.00 90.69 146 ILE A CA 1
ATOM 1119 C C . ILE A 1 146 ? -2.636 -10.399 7.460 1.00 90.69 146 ILE A C 1
ATOM 1121 O O . ILE A 1 146 ? -1.419 -10.509 7.550 1.00 90.69 146 ILE A O 1
ATOM 1125 N N . GLY A 1 147 ? -3.433 -11.336 7.972 1.00 87.38 147 GLY A N 1
ATOM 1126 C CA . GLY A 1 147 ? -2.950 -12.407 8.847 1.00 87.38 147 GLY A CA 1
ATOM 1127 C C . GLY A 1 147 ? -3.034 -12.008 10.320 1.00 87.38 147 GLY A C 1
ATOM 1128 O O . GLY A 1 147 ? -2.949 -10.834 10.693 1.00 87.38 147 GLY A O 1
ATOM 1129 N N . TRP A 1 148 ? -3.286 -12.992 11.180 1.00 84.56 148 TRP A N 1
ATOM 1130 C CA . TRP A 1 148 ? -3.594 -12.745 12.589 1.00 84.56 148 TRP A CA 1
ATOM 1131 C C . TRP A 1 148 ? -2.405 -12.134 13.339 1.00 84.56 148 TRP A C 1
ATOM 1133 O O . TRP A 1 148 ? -2.574 -11.215 14.139 1.00 84.56 148 TRP A O 1
ATOM 1143 N N . GLU A 1 149 ? -1.200 -12.603 13.028 1.00 89.38 149 GLU A N 1
ATOM 1144 C CA . GLU A 1 149 ? 0.060 -12.194 13.639 1.00 89.38 149 GLU A CA 1
ATOM 1145 C C . GLU A 1 149 ? 0.404 -10.715 13.403 1.00 89.38 149 GLU A C 1
ATOM 1147 O O . GLU A 1 149 ? 1.051 -10.095 14.245 1.00 89.38 149 GLU A O 1
ATOM 1152 N N . HIS A 1 150 ? -0.073 -10.126 12.303 1.00 93.00 150 HIS A N 1
ATOM 1153 C CA . HIS A 1 150 ? 0.213 -8.736 11.930 1.00 93.00 150 HIS A CA 1
ATOM 1154 C C . HIS A 1 150 ? -0.966 -7.788 12.167 1.00 93.00 150 HIS A C 1
ATOM 1156 O O . HIS A 1 150 ? -0.802 -6.567 12.144 1.00 93.00 150 HIS A O 1
ATOM 1162 N N . ARG A 1 151 ? -2.155 -8.322 12.477 1.00 94.00 151 ARG A N 1
ATOM 1163 C CA . ARG A 1 151 ? -3.341 -7.520 12.808 1.00 94.00 151 ARG A CA 1
ATOM 1164 C C . ARG A 1 151 ? -3.086 -6.565 13.976 1.00 94.00 151 ARG A C 1
ATOM 1166 O O . ARG A 1 151 ? -3.571 -5.438 13.947 1.00 94.00 151 ARG A O 1
ATOM 1173 N N . ALA A 1 152 ? -2.312 -6.988 14.976 1.00 93.19 152 ALA A N 1
ATOM 1174 C CA . ALA A 1 152 ? -1.967 -6.146 16.120 1.00 93.19 152 ALA A CA 1
ATOM 1175 C C . ALA A 1 152 ? -1.225 -4.863 15.704 1.00 93.19 152 ALA A C 1
ATOM 1177 O O . ALA A 1 152 ? -1.490 -3.803 16.265 1.00 93.19 152 ALA A O 1
ATOM 1178 N N . SER A 1 153 ? -0.358 -4.934 14.686 1.00 95.00 153 SER A N 1
ATOM 1179 C CA . SER A 1 153 ? 0.356 -3.768 14.155 1.00 95.00 153 SER A CA 1
ATOM 1180 C C . SER A 1 153 ? -0.596 -2.757 13.518 1.00 95.00 153 SER A C 1
ATOM 1182 O O . SER A 1 153 ? -0.454 -1.561 13.759 1.00 95.00 153 SER A O 1
ATOM 1184 N N . LEU A 1 154 ? -1.598 -3.222 12.760 1.00 96.25 154 LEU A N 1
ATOM 1185 C CA . LEU A 1 154 ? -2.627 -2.338 12.200 1.00 96.25 154 LEU A CA 1
ATOM 1186 C C . LEU A 1 154 ? -3.496 -1.713 13.284 1.00 96.25 154 LEU A C 1
ATOM 1188 O O . LEU A 1 154 ? -3.753 -0.515 13.237 1.00 96.25 154 LEU A O 1
ATOM 1192 N N . LEU A 1 155 ? -3.929 -2.510 14.265 1.00 95.75 155 LEU A N 1
ATOM 1193 C CA . LEU A 1 155 ? -4.747 -2.016 15.370 1.00 95.75 155 LEU A CA 1
ATOM 1194 C C . LEU A 1 155 ? -4.013 -0.943 16.166 1.00 95.75 155 LEU A C 1
ATOM 1196 O O . LEU A 1 155 ? -4.588 0.112 16.390 1.00 95.75 155 LEU A O 1
ATOM 1200 N N . ALA A 1 156 ? -2.747 -1.168 16.521 1.00 94.69 156 ALA A N 1
ATOM 1201 C CA . ALA A 1 156 ? -1.936 -0.163 17.204 1.00 94.69 156 ALA A CA 1
ATOM 1202 C C . ALA A 1 156 ? -1.814 1.138 16.387 1.00 94.69 156 ALA A C 1
ATOM 1204 O O . ALA A 1 156 ? -1.858 2.226 16.951 1.00 94.69 156 ALA A O 1
ATOM 1205 N N . GLY A 1 157 ? -1.724 1.041 15.055 1.00 94.50 157 GLY A N 1
ATOM 1206 C CA . GLY A 1 157 ? -1.703 2.208 14.169 1.00 94.50 157 GLY A CA 1
ATOM 1207 C C . GLY A 1 157 ? -2.970 3.068 14.237 1.00 94.50 157 GLY A C 1
ATOM 1208 O O . GLY A 1 157 ? -2.874 4.288 14.139 1.00 94.50 157 GLY A O 1
ATOM 1209 N N . LEU A 1 158 ? -4.140 2.461 14.474 1.00 96.19 158 LEU A N 1
ATOM 1210 C CA . LEU A 1 158 ? -5.427 3.171 14.508 1.00 96.19 158 LEU A CA 1
ATOM 1211 C C . LEU A 1 158 ? -5.556 4.183 15.644 1.00 96.19 158 LEU A C 1
ATOM 1213 O O . LEU A 1 158 ? -6.445 5.026 15.582 1.00 96.19 158 LEU A O 1
ATOM 1217 N N . GLU A 1 159 ? -4.699 4.142 16.666 1.00 91.75 159 GLU A N 1
ATOM 1218 C CA . GLU A 1 159 ? -4.695 5.162 17.723 1.00 91.75 159 GLU A CA 1
ATOM 1219 C C . GLU A 1 159 ? -4.521 6.586 17.169 1.00 91.75 159 GLU A C 1
ATOM 1221 O O . GLU A 1 159 ? -4.963 7.542 17.805 1.00 91.75 159 GLU A O 1
ATOM 1226 N N . GLN A 1 160 ? -3.925 6.715 15.978 1.00 88.75 160 GLN A N 1
ATOM 1227 C CA . GLN A 1 160 ? -3.703 7.987 15.291 1.00 88.75 160 GLN A CA 1
ATOM 1228 C C . GLN A 1 160 ? -4.903 8.458 14.453 1.00 88.75 160 GLN A C 1
ATOM 1230 O O . GLN A 1 160 ? -4.950 9.632 14.100 1.00 88.75 160 GLN A O 1
ATOM 1235 N N . ALA A 1 161 ? -5.858 7.578 14.136 1.00 93.31 161 ALA A N 1
ATOM 1236 C CA . ALA A 1 161 ? -7.047 7.928 13.361 1.00 93.31 161 ALA A CA 1
ATOM 1237 C C . ALA A 1 161 ? -8.120 8.603 14.231 1.00 93.31 161 ALA A C 1
ATOM 1239 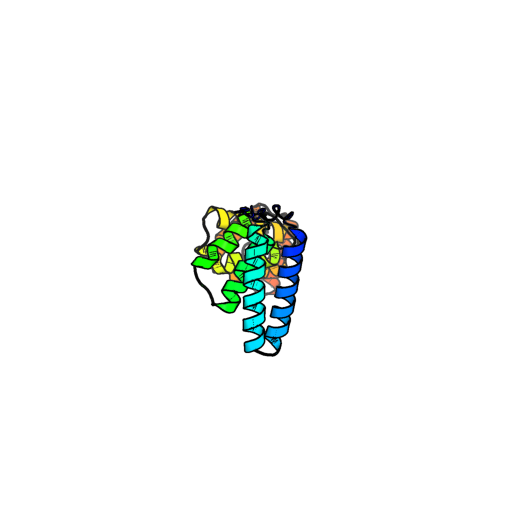O O . ALA A 1 161 ? -8.249 8.325 15.436 1.00 93.31 161 ALA A O 1
ATOM 1240 N N . ASP A 1 162 ? -8.951 9.441 13.612 1.00 94.62 162 ASP A N 1
ATOM 1241 C CA . ASP A 1 162 ? -10.093 10.061 14.270 1.00 94.62 162 ASP A CA 1
ATOM 1242 C C . ASP A 1 162 ? -11.026 9.015 14.902 1.00 94.62 162 ASP A C 1
ATOM 1244 O O . ASP A 1 162 ? -11.200 7.887 14.418 1.00 94.62 162 ASP A O 1
ATOM 1248 N N . ILE A 1 163 ? -11.613 9.380 16.043 1.00 94.94 163 ILE A N 1
ATOM 1249 C CA . ILE A 1 163 ? -12.469 8.471 16.802 1.00 94.94 163 ILE A CA 1
ATOM 1250 C C . ILE A 1 163 ? -13.737 8.095 16.024 1.00 94.94 163 ILE A C 1
ATOM 1252 O O . ILE A 1 163 ? -14.129 6.929 16.045 1.00 94.94 163 ILE A O 1
ATOM 1256 N N . ALA A 1 164 ? -14.340 9.022 15.274 1.00 94.75 164 ALA A N 1
ATOM 1257 C CA . ALA A 1 164 ? -15.546 8.742 14.501 1.00 94.75 164 ALA A CA 1
ATOM 1258 C C . ALA A 1 164 ? -15.260 7.739 13.372 1.00 94.75 164 ALA A C 1
ATOM 1260 O O . ALA A 1 164 ? -16.043 6.809 13.153 1.00 94.75 164 ALA A O 1
ATOM 1261 N N . SER A 1 165 ? -14.109 7.872 12.710 1.00 96.62 165 SER A N 1
ATOM 1262 C CA . SER A 1 165 ? -13.646 6.940 11.676 1.00 96.62 165 SER A CA 1
ATOM 1263 C C . SER A 1 165 ? -13.372 5.542 12.242 1.00 96.62 165 SER A C 1
ATOM 1265 O O . SER A 1 165 ? -13.806 4.532 11.676 1.00 96.62 165 SER A O 1
ATOM 1267 N N . ARG A 1 166 ? -12.739 5.459 13.419 1.00 96.19 166 ARG A N 1
ATOM 1268 C CA . ARG A 1 166 ? -12.545 4.192 14.144 1.00 96.19 166 ARG A CA 1
ATOM 1269 C C . ARG A 1 166 ? -13.860 3.516 14.518 1.00 96.19 166 ARG A C 1
ATOM 1271 O O . ARG A 1 166 ? -13.997 2.304 14.345 1.00 96.19 166 ARG A O 1
ATOM 1278 N N . GLU A 1 167 ? -14.839 4.274 15.000 1.00 95.44 167 GLU A N 1
ATOM 1279 C CA . GLU A 1 167 ? -16.167 3.735 15.288 1.00 95.44 167 GLU A CA 1
ATOM 1280 C C . GLU A 1 167 ? -16.878 3.245 14.021 1.00 95.44 167 GLU A C 1
ATOM 1282 O O . GLU A 1 167 ? -17.549 2.211 14.045 1.00 95.44 167 GLU A O 1
ATOM 1287 N N . SER A 1 168 ? -16.737 3.958 12.899 1.00 95.62 168 SER A N 1
ATOM 1288 C CA . SER A 1 168 ? -17.285 3.533 11.607 1.00 95.62 168 SER A CA 1
ATOM 1289 C C . SER A 1 168 ? -16.674 2.213 11.146 1.00 95.62 168 SER A C 1
ATOM 1291 O O . SER A 1 168 ? -17.417 1.313 10.738 1.00 95.62 168 SER A O 1
ATOM 1293 N N . LEU A 1 169 ? -15.359 2.043 11.308 1.00 96.44 169 LEU A N 1
ATOM 1294 C CA . LEU A 1 169 ? -14.683 0.768 11.078 1.00 96.44 169 LEU A CA 1
ATOM 1295 C C . LEU A 1 169 ? -15.203 -0.332 12.010 1.00 96.44 169 LEU A C 1
ATOM 1297 O O . LEU A 1 169 ? -15.547 -1.415 11.537 1.00 96.44 169 LEU A O 1
ATOM 1301 N N . ALA A 1 170 ? -15.337 -0.056 13.310 1.00 95.19 170 ALA A N 1
ATOM 1302 C CA . ALA A 1 170 ? -15.877 -1.016 14.272 1.00 95.19 170 ALA A CA 1
ATOM 1303 C C . ALA A 1 170 ? -17.300 -1.464 13.889 1.00 95.19 170 ALA A C 1
ATOM 1305 O O . ALA A 1 170 ? -17.572 -2.660 13.798 1.00 95.19 170 ALA A O 1
ATOM 1306 N N . ARG A 1 171 ? -18.197 -0.521 13.565 1.00 94.31 171 ARG A N 1
ATOM 1307 C CA . ARG A 1 171 ? -19.564 -0.812 13.094 1.00 94.31 171 ARG A CA 1
ATOM 1308 C C . ARG A 1 171 ? -19.568 -1.615 11.795 1.00 94.31 171 ARG A C 1
ATOM 1310 O O . ARG A 1 171 ? -20.416 -2.488 11.610 1.00 94.31 171 ARG A O 1
ATOM 1317 N N . ARG A 1 172 ? -18.660 -1.315 10.862 1.00 95.25 172 ARG A N 1
ATOM 1318 C CA . ARG A 1 172 ? -18.522 -2.052 9.599 1.00 95.25 172 ARG A CA 1
ATOM 1319 C C . ARG A 1 172 ? -18.083 -3.499 9.826 1.00 95.25 172 ARG A C 1
ATOM 1321 O O . ARG A 1 172 ? -18.650 -4.376 9.182 1.00 95.25 172 ARG A O 1
ATOM 1328 N N . LEU A 1 173 ? -17.133 -3.737 10.729 1.00 94.50 173 LEU A N 1
ATOM 1329 C CA . LEU A 1 173 ? -16.639 -5.074 11.079 1.00 94.50 173 LEU A CA 1
ATOM 1330 C C . LEU A 1 173 ? -17.697 -5.896 11.824 1.00 94.50 173 LEU A C 1
ATOM 1332 O O . LEU A 1 173 ? -17.940 -7.043 11.456 1.00 94.50 173 LEU A O 1
ATOM 1336 N N . SER A 1 174 ? -18.390 -5.298 12.797 1.00 92.31 174 SER A N 1
ATOM 1337 C CA . SER A 1 174 ? -19.460 -5.976 13.538 1.00 92.31 174 SER A CA 1
ATOM 1338 C C . SER A 1 174 ? -20.610 -6.422 12.632 1.00 92.31 174 SER A C 1
ATOM 1340 O O . SER A 1 174 ? -21.168 -7.495 12.842 1.00 92.31 174 SER A O 1
ATOM 1342 N N . ARG A 1 175 ? -20.948 -5.641 11.593 1.00 91.31 175 ARG A N 1
ATOM 1343 C CA . ARG A 1 175 ? -21.962 -6.028 10.591 1.00 91.31 175 ARG A CA 1
ATOM 1344 C C . ARG A 1 175 ? -21.596 -7.298 9.819 1.00 91.31 175 ARG A C 1
ATOM 1346 O O . ARG A 1 175 ? -22.498 -8.043 9.452 1.00 91.31 175 ARG A O 1
ATOM 1353 N N . ASP A 1 176 ? -20.306 -7.563 9.634 1.00 89.69 176 ASP A N 1
ATOM 1354 C CA . ASP A 1 176 ? -19.798 -8.779 8.986 1.00 89.69 176 ASP A CA 1
ATOM 1355 C C . ASP A 1 176 ? -19.528 -9.914 9.990 1.00 89.69 176 ASP A C 1
ATOM 1357 O O . ASP A 1 176 ? -18.977 -10.951 9.627 1.00 89.69 176 ASP A O 1
ATOM 1361 N N . GLY A 1 177 ? -19.895 -9.730 11.264 1.00 90.06 177 GLY A N 1
ATOM 1362 C CA . GLY A 1 177 ? -19.650 -10.703 12.329 1.00 90.06 177 GLY A CA 1
ATOM 1363 C C . GLY A 1 177 ? -18.198 -10.745 12.816 1.00 90.06 177 GLY A C 1
ATOM 1364 O O . GLY A 1 177 ? -17.819 -11.678 13.521 1.00 90.06 177 GLY A O 1
ATOM 1365 N N . PHE A 1 178 ? -17.370 -9.755 12.463 1.00 88.69 178 PHE A N 1
ATOM 1366 C CA . PHE A 1 178 ? -15.994 -9.673 12.943 1.00 88.69 178 PHE A CA 1
ATOM 1367 C C . PHE A 1 178 ? -15.911 -8.928 14.269 1.00 88.69 178 PHE A C 1
ATOM 1369 O O . PHE A 1 178 ? -16.005 -7.702 14.336 1.00 88.69 178 PHE A O 1
ATOM 1376 N N . GLU A 1 179 ? -15.608 -9.670 15.327 1.00 84.25 179 GLU A N 1
ATOM 1377 C CA . GLU A 1 179 ? -15.332 -9.088 16.630 1.00 84.25 179 GLU A CA 1
ATOM 1378 C C . GLU A 1 179 ? -13.846 -8.709 16.763 1.00 84.25 179 GLU A C 1
ATOM 1380 O O . GLU A 1 179 ? -13.050 -9.430 17.354 1.00 84.25 179 GLU A O 1
ATOM 1385 N N . VAL A 1 180 ? -13.476 -7.507 16.307 1.00 86.75 180 VAL A N 1
ATOM 1386 C CA . VAL A 1 180 ? -12.157 -6.892 16.586 1.00 86.75 180 VAL A CA 1
ATOM 1387 C C . VAL A 1 180 ? -12.245 -5.698 17.546 1.00 86.75 180 VAL A C 1
ATOM 1389 O O . VAL A 1 180 ? -13.083 -4.814 17.356 1.00 86.75 180 VAL A O 1
ATOM 1392 N N . ALA A 1 181 ? -11.428 -5.682 18.602 1.00 90.44 181 ALA A N 1
ATOM 1393 C CA . ALA A 1 181 ? -11.336 -4.541 19.512 1.00 90.44 181 ALA A CA 1
ATOM 1394 C C . ALA A 1 181 ? -10.574 -3.401 18.818 1.00 90.44 181 ALA A C 1
ATOM 1396 O O . ALA A 1 181 ? -9.379 -3.529 18.552 1.00 90.44 181 ALA A O 1
ATOM 1397 N N . ILE A 1 182 ? -11.276 -2.315 18.490 1.00 92.50 182 ILE A N 1
ATOM 1398 C CA . ILE A 1 182 ? -10.679 -1.117 17.892 1.00 92.50 182 ILE A CA 1
ATOM 1399 C C . ILE A 1 182 ? -10.259 -0.170 19.027 1.00 92.50 182 ILE A C 1
ATOM 1401 O O . ILE A 1 182 ? -11.090 0.115 19.893 1.00 92.50 182 ILE A O 1
ATOM 1405 N N . PRO A 1 183 ? -9.006 0.322 19.061 1.00 92.50 183 PRO A N 1
ATOM 1406 C CA . PRO A 1 183 ? -8.541 1.179 20.149 1.00 92.50 183 PRO A CA 1
ATOM 1407 C C . PRO A 1 183 ? -9.414 2.418 20.339 1.00 92.50 183 PRO A C 1
ATOM 1409 O O . PRO A 1 183 ? -9.704 3.134 19.382 1.00 92.50 183 PRO A O 1
ATOM 1412 N N . GLY A 1 184 ? -9.805 2.692 21.583 1.00 89.88 184 GLY A N 1
ATOM 1413 C CA . GLY A 1 184 ? -10.616 3.857 21.951 1.00 89.88 184 GLY A CA 1
ATOM 1414 C C . GLY A 1 184 ? -12.106 3.763 21.611 1.00 89.88 184 GLY A C 1
ATOM 1415 O O . GLY A 1 184 ? -12.839 4.673 21.976 1.00 89.88 184 GLY A O 1
ATOM 1416 N N . VAL A 1 185 ? -12.569 2.691 20.956 1.00 90.50 185 VAL A N 1
ATOM 1417 C CA . VAL A 1 185 ? -13.995 2.478 20.668 1.00 90.50 185 VAL A CA 1
ATOM 1418 C C . VAL A 1 185 ? -14.601 1.584 21.743 1.00 90.50 185 VAL A C 1
ATOM 1420 O O . VAL A 1 185 ? -14.272 0.398 21.826 1.00 90.50 185 VAL A O 1
ATOM 1423 N N . ASP A 1 186 ? -15.516 2.140 22.537 1.00 81.06 186 ASP A N 1
ATOM 1424 C CA . ASP A 1 186 ? -16.295 1.355 23.491 1.00 81.06 186 ASP A CA 1
ATOM 1425 C C . ASP A 1 186 ? -17.239 0.411 22.743 1.00 81.06 186 ASP A C 1
ATOM 1427 O O . ASP A 1 186 ? -18.066 0.814 21.919 1.00 81.06 186 ASP A O 1
ATOM 1431 N N . ARG A 1 187 ? -17.130 -0.879 23.053 1.00 65.94 187 ARG A N 1
ATOM 1432 C CA . ARG A 1 187 ? -18.124 -1.859 22.635 1.00 65.94 187 ARG A CA 1
ATOM 1433 C C . ARG A 1 187 ? -19.281 -1.781 23.603 1.00 65.94 187 ARG A C 1
ATOM 1435 O O . ARG A 1 187 ? -19.129 -2.076 24.785 1.00 65.94 187 ARG A O 1
ATOM 1442 N N . ASP A 1 188 ? -20.445 -1.392 23.103 1.00 57.75 188 ASP A N 1
ATOM 1443 C CA . ASP A 1 188 ? -21.659 -1.504 23.895 1.00 57.75 188 ASP A CA 1
ATOM 1444 C C . ASP A 1 188 ? -22.024 -2.997 24.011 1.00 57.75 188 ASP A C 1
ATOM 1446 O O . ASP A 1 188 ? -22.823 -3.534 23.246 1.00 57.75 188 ASP A O 1
ATOM 1450 N N . ASP A 1 189 ? -21.421 -3.690 24.983 1.00 51.81 189 ASP A N 1
ATOM 1451 C CA . ASP A 1 189 ? -21.663 -5.101 25.337 1.00 51.81 189 ASP A CA 1
ATOM 1452 C C . ASP A 1 189 ? -23.118 -5.363 25.807 1.00 51.81 189 ASP A C 1
ATOM 1454 O O . ASP A 1 189 ? -23.463 -6.430 26.320 1.00 51.81 189 ASP A O 1
ATOM 1458 N N . ARG A 1 190 ? -24.018 -4.383 25.668 1.00 49.22 190 ARG A N 1
ATOM 1459 C CA . ARG A 1 190 ? -25.394 -4.404 26.177 1.00 49.22 190 ARG A CA 1
ATOM 1460 C C . ARG A 1 190 ? -26.382 -5.188 25.316 1.00 49.22 190 ARG A C 1
ATOM 1462 O O . ARG A 1 190 ? -27.515 -5.380 25.756 1.00 49.22 190 ARG A O 1
ATOM 1469 N N . LEU A 1 191 ? -25.988 -5.686 24.143 1.00 46.88 191 LEU A N 1
ATOM 1470 C CA . LEU A 1 191 ? -26.892 -6.431 23.253 1.00 46.88 191 LEU A CA 1
ATOM 1471 C C . LEU A 1 191 ? -27.225 -7.859 23.734 1.00 46.88 191 LEU A C 1
ATOM 1473 O O . LEU A 1 191 ? -28.204 -8.430 23.266 1.00 46.88 191 LEU A O 1
ATOM 1477 N N . TRP A 1 192 ? -26.499 -8.408 24.715 1.00 53.75 192 TRP A N 1
ATOM 1478 C CA . TRP A 1 192 ? -26.701 -9.781 25.216 1.00 53.75 192 TRP A CA 1
ATOM 1479 C C . TRP A 1 192 ? -27.555 -9.879 26.493 1.00 53.75 192 TRP A C 1
ATOM 1481 O O . TRP A 1 192 ? -27.691 -10.959 27.062 1.00 53.75 192 TRP A O 1
ATOM 1491 N N . ARG A 1 193 ? -28.128 -8.770 26.984 1.00 39.19 193 ARG A N 1
ATOM 1492 C CA . ARG A 1 193 ? -29.061 -8.786 28.126 1.00 39.19 193 ARG A CA 1
ATOM 1493 C C . ARG A 1 193 ? -30.504 -8.589 27.668 1.00 39.19 193 ARG A C 1
ATOM 1495 O O . ARG A 1 193 ? -31.091 -7.558 27.991 1.00 39.19 193 ARG A O 1
ATOM 1502 N N . ARG A 1 194 ? -31.079 -9.551 26.945 1.00 37.81 194 ARG A N 1
ATOM 1503 C CA . ARG A 1 194 ? -32.536 -9.755 26.874 1.00 37.81 194 ARG A CA 1
ATOM 1504 C C . ARG A 1 194 ? -32.876 -11.220 26.683 1.00 37.81 194 ARG A C 1
ATOM 1506 O O . ARG A 1 194 ? -32.212 -11.857 25.841 1.00 37.81 194 ARG A O 1
#